Protein AF-B7P7S3-F1 (afdb_monomer)

Structure (mmCIF, N/CA/C/O backbone):
data_AF-B7P7S3-F1
#
_entry.id   AF-B7P7S3-F1
#
loop_
_atom_site.group_PDB
_atom_site.id
_atom_site.type_symbol
_atom_site.label_atom_id
_atom_site.label_alt_id
_atom_site.label_comp_id
_atom_site.label_asym_id
_atom_site.label_entity_id
_atom_site.label_seq_id
_atom_site.pdbx_PDB_ins_code
_atom_site.Cartn_x
_atom_site.Cartn_y
_atom_site.Cartn_z
_atom_site.occupancy
_atom_site.B_iso_or_equiv
_atom_site.auth_seq_id
_atom_site.auth_comp_id
_atom_site.auth_asym_id
_atom_site.auth_atom_id
_atom_site.pdbx_PDB_model_num
ATOM 1 N N . MET A 1 1 ? 22.470 10.467 -30.670 1.00 44.03 1 MET A N 1
ATOM 2 C CA . MET A 1 1 ? 22.446 11.263 -29.411 1.00 44.03 1 MET A CA 1
ATOM 3 C C . MET A 1 1 ? 21.064 11.441 -28.749 1.00 44.03 1 MET A C 1
ATOM 5 O O . MET A 1 1 ? 21.059 11.489 -27.523 1.00 44.03 1 MET A O 1
ATOM 9 N N . PRO A 1 2 ? 19.909 11.536 -29.446 1.00 54.53 2 PRO A N 1
ATOM 10 C CA . PRO A 1 2 ? 18.602 11.638 -28.768 1.00 54.53 2 PRO A CA 1
ATOM 11 C C . PRO A 1 2 ? 18.147 10.325 -28.099 1.00 54.53 2 PRO A C 1
ATOM 13 O O . PRO A 1 2 ? 17.550 10.361 -27.026 1.00 54.53 2 PRO A O 1
ATOM 16 N N . GLU A 1 3 ? 18.505 9.167 -28.657 1.00 53.09 3 GLU A N 1
ATOM 17 C CA . GLU A 1 3 ? 18.077 7.861 -28.128 1.00 53.09 3 GLU A CA 1
ATOM 18 C C . GLU A 1 3 ? 18.689 7.509 -26.760 1.00 53.09 3 GLU A C 1
ATOM 20 O O . GLU A 1 3 ? 17.983 7.056 -25.861 1.00 53.09 3 GLU A O 1
ATOM 25 N N . GLN A 1 4 ? 19.976 7.813 -26.541 1.00 56.44 4 GLN A N 1
ATOM 26 C CA . GLN A 1 4 ? 20.625 7.615 -25.235 1.00 56.44 4 GLN A CA 1
ATOM 27 C C . GLN A 1 4 ? 20.006 8.481 -24.124 1.00 56.44 4 GLN A C 1
ATOM 29 O O . GLN A 1 4 ? 19.935 8.034 -22.977 1.00 56.44 4 GLN A O 1
ATOM 34 N N . LYS A 1 5 ? 19.518 9.692 -24.446 1.00 61.22 5 LYS A N 1
ATOM 35 C CA . LYS A 1 5 ? 18.802 10.545 -23.481 1.00 61.22 5 LYS A CA 1
ATOM 36 C C . LYS A 1 5 ? 17.470 9.917 -23.066 1.00 61.22 5 LYS A C 1
ATOM 38 O O . LYS A 1 5 ? 17.178 9.881 -21.875 1.00 61.22 5 LYS A O 1
ATOM 43 N N . ASN A 1 6 ? 16.712 9.352 -24.008 1.00 67.62 6 ASN A N 1
ATOM 44 C CA . ASN A 1 6 ? 15.420 8.724 -23.714 1.00 67.62 6 ASN A CA 1
ATOM 45 C C . ASN A 1 6 ? 15.557 7.513 -22.777 1.00 67.62 6 ASN A C 1
ATOM 47 O O . ASN A 1 6 ? 14.818 7.409 -21.799 1.00 67.62 6 ASN A O 1
ATOM 51 N N . VAL A 1 7 ? 16.540 6.634 -23.007 1.00 70.69 7 VAL A N 1
ATOM 52 C CA . VAL A 1 7 ? 16.782 5.459 -22.144 1.00 70.69 7 VAL A CA 1
ATOM 53 C C . VAL A 1 7 ? 17.187 5.873 -20.722 1.00 70.69 7 VAL A C 1
ATOM 55 O O . VAL A 1 7 ? 16.725 5.281 -19.742 1.00 70.69 7 VAL A O 1
ATOM 58 N N . GLN A 1 8 ? 18.011 6.920 -20.586 1.00 75.38 8 GLN A N 1
ATOM 59 C CA . GLN A 1 8 ? 18.390 7.469 -19.280 1.00 75.38 8 GLN A CA 1
ATOM 60 C C . GLN A 1 8 ? 17.191 8.062 -18.532 1.00 75.38 8 GLN A C 1
ATOM 62 O O . GLN A 1 8 ? 17.053 7.807 -17.333 1.00 75.38 8 GLN A O 1
ATOM 67 N N . THR A 1 9 ? 16.309 8.792 -19.220 1.00 83.31 9 THR A N 1
ATOM 68 C CA . THR A 1 9 ? 15.088 9.354 -18.628 1.00 83.31 9 THR A CA 1
ATOM 69 C C . THR A 1 9 ? 14.173 8.257 -18.095 1.00 83.31 9 THR A C 1
ATOM 71 O O . THR A 1 9 ? 13.827 8.295 -16.917 1.00 83.31 9 THR A O 1
ATOM 74 N N . TRP A 1 10 ? 13.864 7.229 -18.896 1.00 82.81 10 TRP A N 1
ATOM 75 C CA . TRP A 1 10 ? 13.031 6.102 -18.451 1.00 82.81 10 TRP A CA 1
ATOM 76 C C . TRP A 1 10 ? 13.595 5.418 -17.210 1.00 82.81 10 TRP A C 1
ATOM 78 O O . TRP A 1 10 ? 12.864 5.122 -16.265 1.00 82.81 10 TRP A O 1
ATOM 88 N N . ARG A 1 11 ? 14.911 5.193 -17.181 1.00 82.50 11 ARG A N 1
ATOM 89 C CA . ARG A 1 11 ? 15.586 4.593 -16.029 1.00 82.50 11 ARG A CA 1
ATOM 90 C C . ARG A 1 11 ? 15.440 5.451 -14.773 1.00 82.50 11 ARG A C 1
ATOM 92 O O . ARG A 1 11 ? 15.079 4.916 -13.729 1.00 82.50 11 ARG A O 1
ATOM 99 N N . ILE A 1 12 ? 15.711 6.755 -14.863 1.00 87.25 12 ILE A N 1
ATOM 100 C CA . ILE A 1 12 ? 15.581 7.677 -13.723 1.00 87.25 12 ILE A CA 1
ATOM 101 C C . ILE A 1 12 ? 14.136 7.679 -13.213 1.00 87.25 12 ILE A C 1
ATOM 103 O O . ILE A 1 12 ? 13.917 7.572 -12.009 1.00 87.25 12 ILE A O 1
ATOM 107 N N . THR A 1 13 ? 13.156 7.712 -14.118 1.00 91.00 13 THR A N 1
ATOM 108 C CA . THR A 1 13 ? 11.735 7.635 -13.764 1.00 91.00 13 THR A CA 1
ATOM 109 C C . THR A 1 13 ? 11.407 6.350 -13.002 1.00 91.00 13 THR A C 1
ATOM 111 O O . THR A 1 13 ? 10.818 6.430 -11.926 1.00 91.00 13 THR A O 1
ATOM 114 N N . HIS A 1 14 ? 11.831 5.175 -13.484 1.00 90.44 14 HIS A N 1
ATOM 115 C CA . HIS A 1 14 ? 11.606 3.912 -12.768 1.00 90.44 14 HIS A CA 1
ATOM 116 C C . HIS A 1 14 ? 12.274 3.898 -11.389 1.00 90.44 14 HIS A C 1
ATOM 118 O O . HIS A 1 14 ? 11.638 3.507 -10.414 1.00 90.44 14 HIS A O 1
ATOM 124 N N . VAL A 1 15 ? 13.524 4.362 -11.283 1.00 91.56 15 VAL A N 1
ATOM 125 C CA . VAL A 1 15 ? 14.249 4.431 -10.003 1.00 91.56 15 VAL A CA 1
ATOM 126 C C . VAL A 1 15 ? 13.491 5.287 -8.989 1.00 91.56 15 VAL A C 1
ATOM 128 O O . VAL A 1 15 ? 13.270 4.835 -7.869 1.00 91.56 15 VAL A O 1
ATOM 131 N N . ILE A 1 16 ? 13.036 6.482 -9.381 1.00 94.69 16 ILE A N 1
ATOM 132 C CA . ILE A 1 16 ? 12.263 7.368 -8.498 1.00 94.69 16 ILE A CA 1
ATOM 133 C C . ILE A 1 16 ? 10.971 6.680 -8.046 1.00 94.69 16 ILE A C 1
ATOM 135 O O . ILE A 1 16 ? 10.684 6.645 -6.851 1.00 94.69 16 ILE A O 1
ATOM 139 N N . ILE A 1 17 ? 10.224 6.082 -8.980 1.00 95.19 17 ILE A N 1
ATOM 140 C CA . ILE A 1 17 ? 8.962 5.398 -8.672 1.00 95.19 17 ILE A CA 1
ATOM 141 C C . ILE A 1 17 ? 9.182 4.257 -7.670 1.00 95.19 17 ILE A C 1
ATOM 143 O O . ILE A 1 17 ? 8.451 4.170 -6.685 1.00 95.19 17 ILE A O 1
ATOM 147 N N . TYR A 1 18 ? 10.191 3.404 -7.873 1.00 95.00 18 TYR A N 1
ATOM 148 C CA . TYR A 1 18 ? 10.446 2.283 -6.964 1.00 95.00 18 TYR A CA 1
ATOM 149 C C . TYR A 1 18 ? 11.008 2.727 -5.610 1.00 95.00 18 TYR A C 1
ATOM 151 O O . TYR A 1 18 ? 10.662 2.125 -4.598 1.00 95.00 18 TYR A O 1
ATOM 159 N N . VAL A 1 19 ? 11.794 3.807 -5.541 1.00 96.25 19 VAL A N 1
ATOM 160 C CA . VAL A 1 19 ? 12.204 4.404 -4.255 1.00 96.25 19 VAL A CA 1
ATOM 161 C C . VAL A 1 19 ? 10.986 4.923 -3.483 1.00 96.25 19 VAL A C 1
ATOM 163 O O . VAL A 1 19 ? 10.857 4.654 -2.287 1.00 96.25 19 VAL A O 1
ATOM 166 N N . CYS A 1 20 ? 10.045 5.591 -4.157 1.00 95.94 20 CYS A N 1
ATOM 167 C CA . CYS A 1 20 ? 8.773 5.995 -3.552 1.00 95.94 20 CYS A CA 1
ATOM 168 C C . CYS A 1 20 ? 7.943 4.783 -3.100 1.00 95.94 20 CYS A C 1
ATOM 170 O O . CYS A 1 20 ? 7.399 4.793 -1.994 1.00 95.94 20 CYS A O 1
ATOM 172 N N . ALA A 1 21 ? 7.884 3.718 -3.903 1.00 95.81 21 ALA A N 1
ATOM 173 C CA . ALA A 1 21 ? 7.190 2.482 -3.547 1.00 95.81 21 ALA A CA 1
ATOM 174 C C . ALA A 1 21 ? 7.801 1.820 -2.298 1.00 95.81 21 ALA A C 1
ATOM 176 O O . ALA A 1 21 ? 7.064 1.396 -1.409 1.00 95.81 21 ALA A O 1
ATOM 177 N N . ILE A 1 22 ? 9.134 1.800 -2.167 1.00 97.44 22 ILE A N 1
ATOM 178 C CA . ILE A 1 22 ? 9.834 1.308 -0.968 1.00 97.44 22 ILE A CA 1
ATOM 179 C C . ILE A 1 22 ? 9.441 2.135 0.259 1.00 97.44 22 ILE A C 1
ATOM 181 O O . ILE A 1 22 ? 9.008 1.570 1.265 1.00 97.44 22 ILE A O 1
ATOM 185 N N . GLY A 1 23 ? 9.560 3.465 0.176 1.00 96.56 23 GLY A N 1
ATOM 186 C CA . GLY A 1 23 ? 9.270 4.362 1.297 1.00 96.56 23 GLY A CA 1
ATOM 187 C C . GLY A 1 23 ? 7.815 4.279 1.760 1.00 96.56 23 GLY A C 1
ATOM 188 O O . GLY A 1 23 ? 7.545 4.165 2.955 1.00 96.56 23 GLY A O 1
ATOM 189 N N . THR A 1 24 ? 6.874 4.262 0.816 1.00 96.44 24 THR A N 1
ATOM 190 C CA . THR A 1 24 ? 5.438 4.157 1.113 1.00 96.44 24 THR A CA 1
ATOM 191 C C . THR A 1 24 ? 5.057 2.781 1.654 1.00 96.44 24 THR A C 1
ATOM 193 O O . THR A 1 24 ? 4.288 2.710 2.609 1.00 96.44 24 THR A O 1
ATOM 196 N N . SER A 1 25 ? 5.644 1.694 1.138 1.00 96.38 25 SER A N 1
ATOM 197 C CA . SER A 1 25 ? 5.408 0.334 1.652 1.00 96.38 25 SER A CA 1
ATOM 198 C C . SER A 1 25 ? 5.933 0.161 3.074 1.00 96.38 25 SER A C 1
ATOM 200 O O . SER A 1 25 ? 5.229 -0.364 3.937 1.00 96.38 25 SER A O 1
ATOM 202 N N . LEU A 1 26 ? 7.155 0.634 3.341 1.00 96.38 26 LEU A N 1
ATOM 203 C CA . LEU A 1 26 ? 7.742 0.593 4.677 1.00 96.38 26 LEU A CA 1
ATOM 204 C C . LEU A 1 26 ? 6.938 1.458 5.654 1.00 96.38 26 LEU A C 1
ATOM 206 O O . LEU A 1 26 ? 6.613 1.006 6.749 1.00 96.38 26 LEU A O 1
ATOM 210 N N . GLY A 1 27 ? 6.556 2.667 5.239 1.00 94.88 27 GLY A N 1
ATOM 211 C CA . GLY A 1 27 ? 5.708 3.550 6.033 1.00 94.88 27 GLY A CA 1
ATOM 212 C C . GLY A 1 27 ? 4.347 2.925 6.351 1.00 94.88 27 GLY A C 1
ATOM 213 O O . GLY A 1 27 ? 3.909 2.969 7.501 1.00 94.88 27 GLY A O 1
ATOM 214 N N . ALA A 1 28 ? 3.685 2.307 5.370 1.00 94.19 28 ALA A N 1
ATOM 215 C CA . ALA A 1 28 ? 2.406 1.626 5.572 1.00 94.19 28 ALA A CA 1
ATOM 216 C C . ALA A 1 28 ? 2.538 0.453 6.559 1.00 94.19 28 ALA A C 1
ATOM 218 O O . ALA A 1 28 ? 1.705 0.297 7.449 1.00 94.19 28 ALA A O 1
ATOM 219 N N . LEU A 1 29 ? 3.619 -0.328 6.459 1.00 93.56 29 LEU A N 1
ATOM 220 C CA . LEU A 1 29 ? 3.888 -1.442 7.369 1.00 93.56 29 LEU A CA 1
ATOM 221 C C . LEU A 1 29 ? 4.138 -0.964 8.807 1.00 93.56 29 LEU A C 1
ATOM 223 O O . LEU A 1 29 ? 3.599 -1.539 9.754 1.00 93.56 29 LEU A O 1
ATOM 227 N N . LEU A 1 30 ? 4.955 0.081 8.973 1.00 92.62 30 LEU A N 1
ATOM 228 C CA . LEU A 1 30 ? 5.285 0.646 10.281 1.00 92.62 30 LEU A CA 1
ATOM 229 C C . LEU A 1 30 ? 4.077 1.314 10.936 1.00 92.62 30 LEU A C 1
ATOM 231 O O . LEU A 1 30 ? 3.844 1.085 12.117 1.00 92.62 30 LEU A O 1
ATOM 235 N N . SER A 1 31 ? 3.288 2.080 10.182 1.00 91.56 31 SER A N 1
ATOM 236 C CA . SER A 1 31 ? 2.078 2.735 10.700 1.00 91.56 31 SER A CA 1
ATOM 237 C C . SER A 1 31 ? 0.998 1.722 11.090 1.00 91.56 31 SER A C 1
ATOM 239 O O . SER A 1 31 ? 0.464 1.798 12.196 1.00 91.56 31 SER A O 1
ATOM 241 N N . TYR A 1 32 ? 0.764 0.695 10.266 1.00 89.31 32 TYR A N 1
ATOM 242 C CA . TYR A 1 32 ? -0.165 -0.386 10.602 1.00 89.31 32 TYR A CA 1
ATOM 243 C C . TYR A 1 32 ? 0.272 -1.169 11.851 1.00 89.31 32 TYR A C 1
ATOM 245 O O . TYR A 1 32 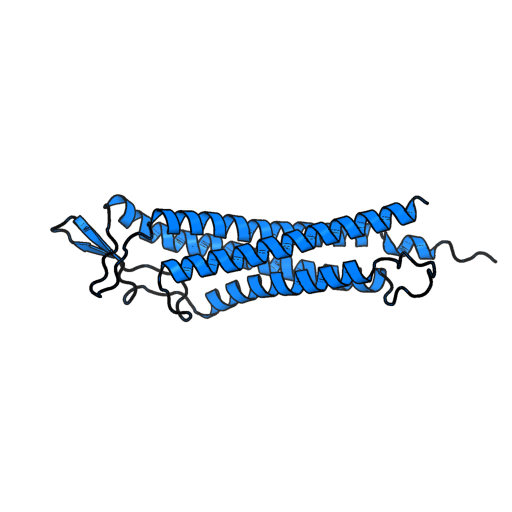? -0.547 -1.467 12.722 1.00 89.31 32 TYR A O 1
ATOM 253 N N . ARG A 1 33 ? 1.571 -1.477 11.987 1.00 87.12 33 ARG A N 1
ATOM 254 C CA . ARG A 1 33 ? 2.105 -2.112 13.205 1.00 87.12 33 ARG A CA 1
ATOM 255 C C . ARG A 1 33 ? 2.082 -1.194 14.424 1.00 87.12 33 ARG A C 1
ATOM 257 O O . ARG A 1 33 ? 1.840 -1.695 15.518 1.00 87.12 33 ARG A O 1
ATOM 264 N N . GLY A 1 34 ? 2.327 0.103 14.246 1.00 84.50 34 GLY A N 1
ATOM 265 C CA . GLY A 1 34 ? 2.222 1.112 15.302 1.00 84.50 34 GLY A CA 1
ATOM 266 C C . GLY A 1 34 ? 0.832 1.095 15.924 1.00 84.50 34 GLY A C 1
ATOM 267 O O . GLY A 1 34 ? 0.704 0.867 17.120 1.00 84.50 34 GLY A O 1
ATOM 268 N N . MET A 1 35 ? -0.198 1.118 15.080 1.00 82.44 35 MET A N 1
ATOM 269 C CA . MET A 1 35 ? -1.596 1.064 15.507 1.00 82.44 35 MET A CA 1
ATOM 270 C C . MET A 1 35 ? -1.942 -0.215 16.292 1.00 82.44 35 MET A C 1
ATOM 272 O O . MET A 1 35 ? -2.593 -0.151 17.335 1.00 82.44 35 MET A O 1
ATOM 276 N N . ASN A 1 36 ? -1.452 -1.382 15.855 1.00 80.56 36 ASN A N 1
ATOM 277 C CA . ASN A 1 36 ? -1.631 -2.633 16.607 1.00 80.56 36 ASN A CA 1
ATOM 278 C C . ASN A 1 36 ? -0.901 -2.606 17.960 1.00 80.56 36 ASN A C 1
ATOM 280 O O . ASN A 1 36 ? -1.421 -3.119 18.952 1.00 80.56 36 ASN A O 1
ATOM 284 N N . ARG A 1 37 ? 0.292 -1.996 18.015 1.00 79.06 37 ARG A N 1
ATOM 285 C CA . ARG A 1 37 ? 1.072 -1.840 19.249 1.00 79.06 37 ARG A CA 1
ATOM 286 C C . ARG A 1 37 ? 0.381 -0.904 20.235 1.00 79.06 37 ARG A C 1
ATOM 288 O O . ARG A 1 37 ? 0.320 -1.240 21.415 1.00 79.06 37 ARG A O 1
ATOM 295 N N . THR A 1 38 ? -0.150 0.223 19.764 1.00 74.88 38 THR A N 1
ATOM 296 C CA . THR A 1 38 ? -0.921 1.177 20.575 1.00 74.88 38 THR A CA 1
ATOM 297 C C . THR A 1 38 ? -2.096 0.479 21.251 1.00 74.88 38 THR A C 1
ATOM 299 O O . THR A 1 38 ? -2.364 0.704 22.423 1.00 74.88 38 THR A O 1
ATOM 302 N N . LEU A 1 39 ? -2.750 -0.450 20.554 1.00 69.56 39 LEU A N 1
ATOM 303 C CA . LEU A 1 39 ? -3.870 -1.220 21.094 1.00 69.56 39 LEU A CA 1
ATOM 304 C C . LEU A 1 39 ? -3.459 -2.466 21.903 1.00 69.56 39 LEU A C 1
ATOM 306 O O . LEU A 1 39 ? -4.341 -3.213 22.323 1.00 69.56 39 LEU A O 1
ATOM 310 N N . GLN A 1 40 ? -2.155 -2.706 22.115 1.00 68.50 40 GLN A N 1
ATOM 311 C CA . GLN A 1 40 ? -1.607 -3.924 22.741 1.00 68.50 40 GLN A CA 1
ATOM 312 C C . GLN A 1 40 ? -2.234 -5.212 22.180 1.00 68.50 40 GLN A C 1
ATOM 314 O O . GLN A 1 40 ? -2.499 -6.178 22.894 1.00 68.50 40 GLN A O 1
ATOM 319 N N . ILE A 1 41 ? -2.522 -5.201 20.881 1.00 66.50 41 ILE A N 1
ATOM 320 C CA . ILE A 1 41 ? -3.138 -6.323 20.190 1.00 66.50 41 ILE A CA 1
ATOM 321 C C . ILE A 1 41 ? -2.047 -7.371 19.997 1.00 66.50 41 ILE A C 1
ATOM 323 O O . ILE A 1 41 ? -1.062 -7.115 19.302 1.00 66.50 41 ILE A O 1
ATOM 327 N N . ASP A 1 42 ? -2.220 -8.541 20.619 1.00 62.97 42 ASP A N 1
ATOM 328 C CA . ASP A 1 42 ? -1.373 -9.705 20.349 1.00 62.97 42 ASP A CA 1
ATOM 329 C C . ASP A 1 42 ? -1.318 -9.965 18.839 1.00 62.97 42 ASP A C 1
ATOM 331 O O . ASP A 1 42 ? -2.305 -9.756 18.133 1.00 62.97 42 ASP A O 1
ATOM 335 N N . MET A 1 43 ? -0.186 -10.463 18.339 1.00 58.22 43 MET A N 1
ATOM 336 C CA . MET A 1 43 ? 0.052 -10.691 16.901 1.00 58.22 43 MET A CA 1
ATOM 337 C C . MET A 1 43 ? -1.027 -11.556 16.219 1.00 58.22 43 MET A C 1
ATOM 339 O O . MET A 1 43 ? -1.173 -11.513 14.998 1.00 58.22 43 MET A O 1
ATOM 343 N N . ASP A 1 44 ? -1.796 -12.299 17.012 1.00 62.41 44 ASP A N 1
ATOM 344 C CA . ASP A 1 44 ? -2.858 -13.199 16.581 1.00 62.41 44 ASP A CA 1
ATOM 345 C C . ASP A 1 44 ? -4.199 -12.487 16.320 1.00 62.41 44 ASP A C 1
ATOM 347 O O . ASP A 1 44 ? -5.085 -13.043 15.681 1.00 62.41 44 ASP A O 1
ATOM 351 N N . LYS A 1 45 ? -4.383 -11.250 16.785 1.00 76.38 45 LYS A N 1
ATOM 352 C CA . LYS A 1 45 ? -5.667 -10.538 16.729 1.00 76.38 45 LYS A CA 1
ATOM 353 C C . LYS A 1 45 ? -5.684 -9.522 15.580 1.00 76.38 45 LYS A C 1
ATOM 355 O O . LYS A 1 45 ? -4.747 -8.755 15.376 1.00 76.38 45 LYS A O 1
ATOM 360 N N . CYS A 1 46 ? -6.774 -9.494 14.807 1.00 83.38 46 CYS A N 1
ATOM 361 C CA . CYS A 1 46 ? -6.926 -8.577 13.672 1.00 83.38 46 CYS A CA 1
ATOM 362 C C . CYS A 1 46 ? -7.862 -7.409 14.005 1.00 83.38 46 CYS A C 1
ATOM 364 O O . CYS A 1 46 ? -9.068 -7.605 14.157 1.00 83.38 46 CYS A O 1
ATOM 366 N N . MET A 1 47 ? -7.313 -6.190 14.053 1.00 83.38 47 MET A N 1
ATOM 367 C CA . MET A 1 47 ? -8.074 -4.955 14.295 1.00 83.38 47 MET A CA 1
ATOM 368 C C . MET A 1 47 ? -9.054 -4.608 13.160 1.00 83.38 47 MET A C 1
ATOM 370 O O . MET A 1 47 ? -10.081 -3.971 13.373 1.00 83.38 47 MET A O 1
ATOM 374 N N . LEU A 1 48 ? -8.748 -4.994 11.921 1.00 85.94 48 LEU A N 1
ATOM 375 C CA . LEU A 1 48 ? -9.581 -4.643 10.771 1.00 85.94 48 LEU A CA 1
ATOM 376 C C . LEU A 1 48 ? -10.941 -5.334 10.865 1.00 85.94 48 LEU A C 1
ATOM 378 O O . LEU A 1 48 ? -10.987 -6.558 10.894 1.00 85.94 48 LEU A O 1
ATOM 382 N N . TYR A 1 49 ? -12.036 -4.570 10.810 1.00 85.81 49 TYR A N 1
ATOM 383 C CA . TYR A 1 49 ? -13.408 -5.075 10.986 1.00 85.81 49 TYR A CA 1
ATOM 384 C C . TYR A 1 49 ? -13.696 -5.680 12.370 1.00 85.81 49 TYR A C 1
ATOM 386 O O . TYR A 1 49 ? -14.716 -6.352 12.522 1.00 85.81 49 TYR A O 1
ATOM 394 N N . SER A 1 50 ? -12.839 -5.467 13.375 1.00 84.50 50 SER A N 1
ATOM 395 C CA . SER A 1 50 ? -13.172 -5.892 14.734 1.00 84.50 50 SER A CA 1
ATOM 396 C C . SER A 1 50 ? -14.262 -5.001 15.328 1.00 84.50 50 SER A C 1
ATOM 398 O O . SER A 1 50 ? -14.402 -3.826 14.971 1.00 84.50 50 SER A O 1
ATOM 400 N N . LYS A 1 51 ? -15.050 -5.576 16.237 1.00 82.50 51 LYS A N 1
ATOM 401 C CA . LYS A 1 51 ? -16.081 -4.858 16.991 1.00 82.50 51 LYS A CA 1
ATOM 402 C C . LYS A 1 51 ? -15.623 -4.738 18.444 1.00 82.50 51 LYS A C 1
ATOM 404 O O . LYS A 1 51 ? -15.717 -5.723 19.181 1.00 82.50 51 LYS A O 1
ATOM 409 N N . PRO A 1 52 ? -15.075 -3.580 18.857 1.00 75.69 52 PRO A N 1
ATOM 410 C CA . PRO A 1 52 ? -14.596 -3.400 20.220 1.00 75.69 52 PRO A CA 1
ATOM 411 C C . PRO A 1 52 ? -15.758 -3.473 21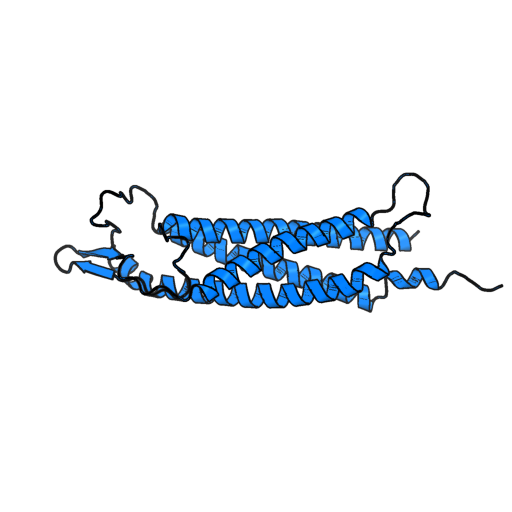.210 1.00 75.69 52 PRO A C 1
ATOM 413 O O . PRO A 1 52 ? -16.806 -2.865 20.989 1.00 75.69 52 PRO A O 1
ATOM 416 N N . TRP A 1 53 ? -15.571 -4.203 22.311 1.00 72.81 53 TRP A N 1
ATOM 417 C CA . TRP A 1 53 ? -16.565 -4.244 23.380 1.00 72.81 53 TRP A CA 1
ATOM 418 C C . TRP A 1 53 ? -16.415 -3.021 24.289 1.00 72.81 53 TRP A C 1
ATOM 420 O O . TRP A 1 53 ? -15.327 -2.756 24.805 1.00 72.81 53 TRP A O 1
ATOM 430 N N . LEU A 1 54 ? -17.505 -2.279 24.489 1.00 72.38 54 LEU A N 1
ATOM 431 C CA . LEU A 1 54 ? -17.544 -1.064 25.302 1.00 72.38 54 LEU A CA 1
ATOM 432 C C . LEU A 1 54 ? -18.362 -1.311 26.570 1.00 72.38 54 LEU A C 1
ATOM 434 O O . LEU A 1 54 ? -19.550 -1.618 26.510 1.00 72.38 54 LEU A O 1
ATOM 438 N N . GLU A 1 55 ? -17.743 -1.131 27.730 1.00 68.50 55 GLU A N 1
ATOM 439 C CA . GLU A 1 55 ? -18.436 -1.094 29.014 1.00 68.50 55 GLU A CA 1
ATOM 440 C C . GLU A 1 55 ? -18.670 0.356 29.421 1.00 68.50 55 GLU A C 1
ATOM 442 O O . GLU A 1 55 ? -17.725 1.068 29.754 1.00 68.50 55 GLU A O 1
ATOM 447 N N . ILE A 1 56 ? -19.928 0.795 29.409 1.00 67.19 56 ILE A N 1
ATOM 448 C CA . ILE A 1 56 ? -20.321 2.144 29.825 1.00 67.19 56 ILE A CA 1
ATOM 449 C C . ILE A 1 56 ? -20.887 2.073 31.244 1.00 67.19 56 ILE A C 1
ATOM 451 O O . ILE A 1 56 ? -21.954 1.505 31.478 1.00 67.19 56 ILE A O 1
ATOM 455 N N . SER A 1 57 ? -20.185 2.667 32.208 1.00 62.19 57 SER A N 1
ATOM 456 C CA . SER A 1 57 ? -20.689 2.825 33.570 1.00 62.19 57 SER A CA 1
ATOM 457 C C . SER A 1 57 ? -21.707 3.963 33.611 1.00 62.19 57 SER A C 1
ATOM 459 O O . SER A 1 57 ? -21.347 5.139 33.670 1.00 62.19 57 SER A O 1
ATOM 461 N N . GLN A 1 58 ? -22.995 3.613 33.653 1.00 61.59 58 GLN A N 1
ATOM 462 C CA . GLN A 1 58 ? -24.096 4.581 33.777 1.00 61.59 58 GLN A CA 1
ATOM 463 C C . GLN A 1 58 ? -24.011 5.455 35.041 1.00 61.59 58 GLN A C 1
ATOM 465 O O . GLN A 1 58 ? -24.600 6.529 35.082 1.00 61.59 58 GLN A O 1
ATOM 470 N N . LYS A 1 59 ? -23.280 5.016 36.076 1.00 54.41 59 LYS A N 1
ATOM 471 C CA . LYS A 1 59 ? -23.182 5.724 37.364 1.00 54.41 59 LYS A CA 1
ATOM 472 C C . LYS A 1 59 ? -22.106 6.806 37.403 1.00 54.41 59 LYS A C 1
ATOM 474 O O . LYS A 1 59 ? -22.218 7.733 38.194 1.00 54.41 59 LYS A O 1
ATOM 479 N N . THR A 1 60 ? -21.053 6.671 36.603 1.00 57.53 60 THR A N 1
ATOM 480 C CA . THR A 1 60 ? -19.890 7.575 36.631 1.00 57.53 60 THR A CA 1
ATOM 481 C C . THR A 1 60 ? -19.640 8.269 35.299 1.00 57.53 60 THR A C 1
ATOM 483 O O . THR A 1 60 ? -18.773 9.131 35.234 1.00 57.53 60 THR A O 1
ATOM 486 N N . GLY A 1 61 ? -20.346 7.881 34.230 1.00 56.62 61 GLY A N 1
ATOM 487 C CA . GLY A 1 61 ? -20.050 8.328 32.865 1.00 56.62 61 GLY A CA 1
ATOM 488 C C . GLY A 1 61 ? -18.743 7.754 32.303 1.00 56.62 61 GLY A C 1
ATOM 489 O O . GLY A 1 61 ? -18.436 7.961 31.136 1.00 56.62 61 GLY A O 1
ATOM 490 N N . ASN A 1 62 ? -17.983 6.994 33.101 1.00 57.00 62 ASN A N 1
ATOM 491 C CA . ASN A 1 62 ? -16.752 6.356 32.653 1.00 57.00 62 ASN A CA 1
ATOM 492 C C . ASN A 1 62 ? -17.075 5.197 31.719 1.00 57.00 62 ASN A C 1
ATOM 494 O O . ASN A 1 62 ? -17.943 4.374 32.011 1.00 57.00 62 ASN A O 1
ATOM 498 N N . CYS A 1 63 ? -16.330 5.090 30.629 1.00 58.94 63 CYS A N 1
ATOM 499 C CA . CYS A 1 63 ? -16.519 4.022 29.667 1.00 58.94 63 CYS A CA 1
ATOM 500 C C . CYS A 1 63 ? -15.184 3.421 29.238 1.00 58.94 63 CYS A C 1
ATOM 502 O O . CYS A 1 63 ? -14.213 4.142 29.025 1.00 58.94 63 CYS A O 1
ATOM 504 N N . ARG A 1 64 ? -15.144 2.089 29.185 1.00 65.19 64 ARG A N 1
ATOM 505 C CA . ARG A 1 64 ? -13.945 1.253 29.090 1.00 65.19 64 ARG A CA 1
ATOM 506 C C . ARG A 1 64 ? -14.038 0.355 27.861 1.00 65.19 64 ARG A C 1
ATOM 508 O O . ARG A 1 64 ? -15.076 -0.254 27.627 1.00 65.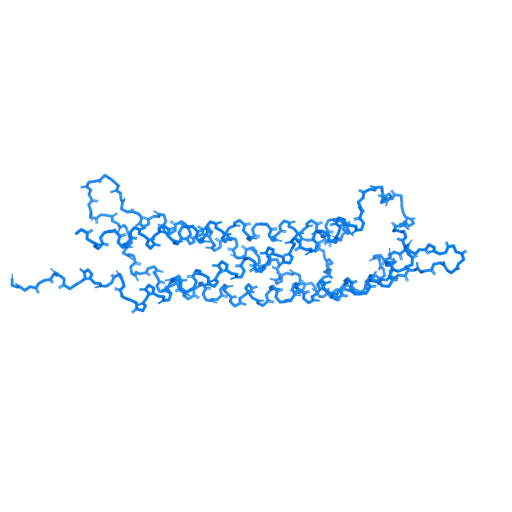19 64 ARG A O 1
ATOM 515 N N . ILE A 1 65 ? -12.943 0.224 27.117 1.00 67.50 65 ILE A N 1
ATOM 516 C CA . ILE A 1 65 ? -12.831 -0.779 26.050 1.00 67.50 65 ILE A CA 1
ATOM 517 C C . ILE A 1 65 ? -12.320 -2.081 26.675 1.00 67.50 65 ILE A C 1
ATOM 519 O O . ILE A 1 65 ? -11.258 -2.092 27.302 1.00 67.50 65 ILE A O 1
ATOM 523 N N . ASP A 1 66 ? -13.063 -3.173 26.516 1.00 68.62 66 ASP A N 1
ATOM 524 C CA . ASP A 1 66 ? -12.638 -4.509 26.932 1.00 68.62 66 ASP A CA 1
ATOM 525 C C . ASP A 1 66 ? -12.110 -5.307 25.731 1.00 68.62 66 ASP A C 1
ATOM 527 O O . ASP A 1 66 ? -12.863 -5.917 24.974 1.00 68.62 66 ASP A O 1
ATOM 531 N N . LEU A 1 67 ? -10.784 -5.314 25.573 1.00 69.19 67 LEU A N 1
ATOM 532 C CA . LEU A 1 67 ? -10.086 -6.017 24.492 1.00 69.19 67 LEU A CA 1
ATOM 533 C C . LEU A 1 67 ? -10.181 -7.549 24.590 1.00 69.19 67 LEU A C 1
ATOM 535 O O . LEU A 1 67 ? -9.987 -8.229 23.579 1.00 69.19 67 LEU A O 1
ATOM 539 N N . ALA A 1 68 ? -10.474 -8.101 25.774 1.00 70.31 68 ALA A N 1
ATOM 540 C CA . ALA A 1 68 ? -10.644 -9.541 25.957 1.00 70.31 68 ALA A CA 1
ATOM 541 C C . ALA A 1 68 ? -12.011 -10.019 25.447 1.00 70.31 68 ALA A C 1
ATOM 543 O O . ALA A 1 68 ? -12.140 -11.167 25.030 1.00 70.31 68 ALA A O 1
ATOM 544 N N . ARG A 1 69 ? -13.014 -9.132 25.452 1.00 71.50 69 ARG A N 1
ATOM 545 C CA . ARG A 1 69 ? -14.367 -9.399 24.938 1.00 71.50 69 ARG A CA 1
ATOM 546 C C . ARG A 1 69 ? -14.602 -8.906 23.511 1.00 71.50 69 ARG A C 1
ATOM 548 O O . ARG A 1 69 ? -15.651 -9.193 22.945 1.00 71.50 69 ARG A O 1
ATOM 555 N N . THR A 1 70 ? -13.652 -8.174 22.935 1.00 77.00 70 THR A N 1
ATOM 556 C CA . THR A 1 70 ? -13.709 -7.716 21.542 1.00 77.00 70 THR A CA 1
ATOM 557 C C . THR A 1 70 ? -13.834 -8.892 20.575 1.00 77.00 70 THR A C 1
ATOM 559 O O . THR A 1 70 ? -13.042 -9.834 20.614 1.00 77.00 70 THR A O 1
ATOM 562 N N . GLU A 1 71 ? -14.790 -8.795 19.652 1.00 82.25 71 GLU A N 1
ATOM 563 C CA . GLU A 1 71 ? -14.891 -9.717 18.523 1.00 82.25 71 GLU A CA 1
ATOM 564 C C . GLU A 1 71 ? -13.815 -9.355 17.495 1.00 82.25 71 GLU A C 1
ATOM 566 O O . GLU A 1 71 ? -13.919 -8.356 16.772 1.00 82.25 71 GLU A O 1
ATOM 571 N N . TRP A 1 72 ? -12.748 -10.152 17.463 1.00 83.75 72 TRP A N 1
ATOM 572 C CA . TRP A 1 72 ? -11.645 -9.988 16.521 1.00 83.75 72 TRP A CA 1
ATOM 573 C C . TRP A 1 72 ? -11.992 -10.561 15.149 1.00 83.75 72 TRP A C 1
ATOM 575 O O . TRP A 1 72 ? -12.710 -11.551 15.020 1.00 83.75 72 TRP A O 1
ATOM 585 N N . SER A 1 73 ? -11.458 -9.930 14.107 1.00 85.25 73 SER A N 1
ATOM 586 C CA . SER A 1 73 ? -11.643 -10.391 12.732 1.00 85.25 73 SER A CA 1
ATOM 587 C C . SER A 1 73 ? -10.726 -11.571 12.393 1.00 85.25 73 SER A C 1
ATOM 589 O O . SER A 1 73 ? -9.848 -11.955 13.165 1.00 85.25 73 SER A O 1
ATOM 591 N N . SER A 1 74 ? -10.913 -12.143 11.204 1.00 86.19 74 SER A N 1
ATOM 592 C CA . SER A 1 74 ? -10.158 -13.306 10.730 1.00 86.19 74 SER A CA 1
ATOM 593 C C . SER A 1 74 ? -8.650 -13.039 10.639 1.00 86.19 74 SER A C 1
ATOM 595 O O . SER A 1 74 ? -8.205 -12.060 10.035 1.00 86.19 74 SER A O 1
ATOM 597 N N . HIS A 1 75 ? -7.853 -13.989 11.133 1.00 85.62 75 HIS A N 1
ATOM 598 C CA . HIS A 1 75 ? -6.390 -13.984 11.027 1.00 85.62 75 HIS A CA 1
ATOM 599 C C . HIS A 1 75 ? -5.931 -13.927 9.561 1.00 85.62 75 HIS A C 1
ATOM 601 O O . HIS A 1 75 ? -4.966 -13.240 9.227 1.00 85.62 75 HIS A O 1
ATOM 607 N N . GLY A 1 76 ? -6.663 -14.596 8.659 1.00 86.62 76 GLY A N 1
ATOM 608 C CA . GLY A 1 76 ? -6.361 -14.608 7.227 1.00 86.62 76 GLY A CA 1
ATOM 609 C C . GLY A 1 76 ? -6.413 -13.215 6.597 1.00 86.62 76 GLY A C 1
ATOM 610 O O . GLY A 1 76 ? -5.623 -12.915 5.705 1.00 86.62 76 GLY A O 1
ATOM 611 N N . LEU A 1 77 ? -7.282 -12.332 7.100 1.00 89.38 77 LEU A N 1
ATOM 612 C CA . LEU A 1 77 ? -7.366 -10.949 6.636 1.00 89.38 77 LEU A CA 1
ATOM 613 C C . LEU A 1 77 ? -6.111 -10.154 7.019 1.00 89.38 77 LEU A C 1
ATOM 615 O O . LEU A 1 77 ? -5.542 -9.471 6.169 1.00 89.38 77 LEU A O 1
ATOM 619 N N . CYS A 1 78 ? -5.671 -10.257 8.277 1.00 87.88 78 CYS A N 1
ATOM 620 C CA . CYS A 1 78 ? -4.464 -9.573 8.749 1.00 87.88 78 CYS A CA 1
ATOM 621 C C . CYS A 1 78 ? -3.225 -10.074 8.005 1.00 87.88 78 CYS A C 1
ATOM 623 O O . CYS A 1 78 ? -2.425 -9.276 7.516 1.00 87.88 78 CYS A O 1
ATOM 625 N N . ASN A 1 79 ? -3.119 -11.396 7.852 1.00 90.62 79 ASN A N 1
ATOM 626 C CA . ASN A 1 79 ? -2.026 -12.036 7.131 1.00 90.62 79 ASN A CA 1
ATOM 627 C C . ASN A 1 79 ? -1.989 -11.594 5.670 1.00 90.62 79 ASN A C 1
ATOM 629 O O . ASN A 1 79 ? -0.916 -11.277 5.171 1.00 90.62 79 ASN A O 1
ATOM 633 N N . PHE A 1 80 ? -3.143 -11.494 5.002 1.00 92.88 80 PHE A N 1
ATOM 634 C CA . PHE A 1 80 ? -3.224 -10.963 3.642 1.00 92.88 80 PHE A CA 1
ATOM 635 C C . PHE A 1 80 ? -2.730 -9.512 3.555 1.00 92.88 80 PHE A C 1
ATOM 637 O O . PHE A 1 80 ? -1.939 -9.185 2.672 1.00 92.88 80 PHE A O 1
ATOM 644 N N . VAL A 1 81 ? -3.168 -8.643 4.4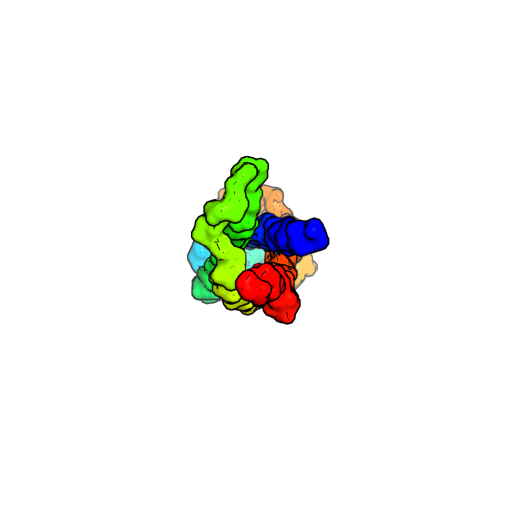70 1.00 92.81 81 VAL A N 1
ATOM 645 C CA . VAL A 1 81 ? -2.780 -7.223 4.484 1.00 92.81 81 VAL A CA 1
ATOM 646 C C . VAL A 1 81 ? -1.277 -7.064 4.716 1.00 92.81 81 VAL A C 1
ATOM 648 O O . VAL A 1 81 ? -0.606 -6.370 3.950 1.00 92.81 81 VAL A O 1
ATOM 651 N N . LEU A 1 82 ? -0.737 -7.752 5.725 1.00 91.62 82 LEU A N 1
ATOM 652 C CA . LEU A 1 82 ? 0.693 -7.748 6.035 1.00 91.62 82 LEU A CA 1
ATOM 653 C C . LEU A 1 82 ? 1.519 -8.341 4.893 1.00 91.62 82 LEU A C 1
ATOM 655 O O . LEU A 1 82 ? 2.546 -7.774 4.526 1.00 91.62 82 LEU A O 1
ATOM 659 N N . PHE A 1 83 ? 1.055 -9.444 4.304 1.00 94.00 83 PHE A N 1
ATOM 660 C CA . PHE A 1 83 ? 1.689 -10.055 3.143 1.00 94.00 83 PHE A CA 1
ATOM 661 C C . PHE A 1 83 ? 1.743 -9.083 1.968 1.00 94.00 83 PHE A C 1
ATOM 663 O O . PHE A 1 83 ? 2.805 -8.912 1.387 1.00 94.00 83 PHE A O 1
ATOM 670 N N . ALA A 1 84 ? 0.642 -8.408 1.632 1.00 95.50 84 ALA A N 1
ATOM 671 C CA . ALA A 1 84 ? 0.609 -7.473 0.512 1.00 95.50 84 ALA A CA 1
ATOM 672 C C . ALA A 1 84 ? 1.541 -6.265 0.730 1.00 95.50 84 ALA A C 1
ATOM 674 O O . ALA A 1 84 ? 2.247 -5.870 -0.199 1.00 95.50 84 ALA A O 1
ATOM 675 N N . MET A 1 85 ? 1.604 -5.712 1.949 1.00 95.12 85 MET A N 1
ATOM 676 C CA . MET A 1 85 ? 2.559 -4.646 2.296 1.00 95.12 85 MET A CA 1
ATOM 677 C C . MET A 1 85 ? 4.014 -5.126 2.191 1.00 95.12 85 MET A C 1
ATOM 679 O O . MET A 1 85 ? 4.856 -4.444 1.605 1.00 95.12 85 MET A O 1
ATOM 683 N N . LEU A 1 86 ? 4.315 -6.315 2.723 1.00 95.56 86 LEU A N 1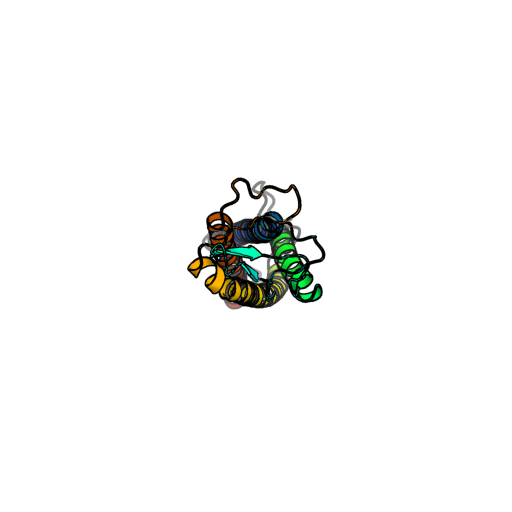
ATOM 684 C CA . LEU A 1 86 ? 5.658 -6.892 2.689 1.00 95.56 86 LEU A CA 1
ATOM 685 C C . LEU A 1 86 ? 6.084 -7.260 1.265 1.00 95.56 86 LEU A C 1
ATOM 687 O O . LEU A 1 86 ? 7.203 -6.956 0.860 1.00 95.56 86 LEU A O 1
ATOM 691 N N . ALA A 1 87 ? 5.190 -7.877 0.495 1.00 96.06 87 ALA A N 1
ATOM 692 C CA . ALA A 1 87 ? 5.411 -8.197 -0.906 1.00 96.06 87 ALA A CA 1
ATOM 693 C C . ALA A 1 87 ? 5.711 -6.916 -1.689 1.00 96.06 87 ALA A C 1
ATOM 695 O O . ALA A 1 87 ? 6.727 -6.854 -2.372 1.00 96.06 87 ALA A O 1
ATOM 696 N N . SER A 1 88 ? 4.901 -5.867 -1.522 1.00 96.31 88 SER A N 1
ATOM 697 C CA . SER A 1 88 ? 5.150 -4.558 -2.133 1.00 96.31 88 SER A CA 1
ATOM 698 C C . SER A 1 88 ? 6.552 -4.024 -1.829 1.00 96.31 88 SER A C 1
ATOM 700 O O . SER A 1 88 ? 7.282 -3.635 -2.744 1.00 96.31 88 SER A O 1
ATOM 702 N N . PHE A 1 89 ? 6.973 -4.071 -0.565 1.00 97.25 89 PHE A N 1
ATOM 703 C CA . PHE A 1 89 ? 8.311 -3.648 -0.155 1.00 97.25 89 PHE A CA 1
ATOM 704 C C . PHE A 1 89 ? 9.420 -4.473 -0.832 1.00 97.25 89 PHE A C 1
ATOM 706 O O . PHE A 1 89 ? 10.306 -3.907 -1.473 1.00 97.25 89 PHE A O 1
ATOM 713 N N . VAL A 1 90 ? 9.347 -5.805 -0.748 1.00 96.62 90 VAL A N 1
ATOM 714 C CA . VAL A 1 90 ? 10.361 -6.717 -1.303 1.00 96.62 90 VAL A CA 1
ATOM 715 C C . VAL A 1 90 ? 10.444 -6.595 -2.826 1.00 96.62 90 VAL A C 1
ATOM 717 O O . VAL A 1 90 ? 11.535 -6.426 -3.370 1.00 96.62 90 VAL A O 1
ATOM 720 N N . TYR A 1 91 ? 9.309 -6.613 -3.526 1.00 94.75 91 TYR A N 1
ATOM 721 C CA . TYR A 1 91 ? 9.285 -6.502 -4.986 1.00 94.75 91 TYR A CA 1
ATOM 722 C C . TYR A 1 91 ? 9.782 -5.142 -5.476 1.00 94.75 91 TYR A C 1
ATOM 724 O O . TYR A 1 91 ? 10.442 -5.088 -6.511 1.00 94.75 91 TYR A O 1
ATOM 732 N N . SER A 1 92 ? 9.541 -4.058 -4.733 1.00 94.94 92 SER A N 1
ATOM 733 C CA . SER A 1 92 ? 10.084 -2.741 -5.088 1.00 94.94 92 SER A CA 1
ATOM 734 C C . SER A 1 92 ? 11.613 -2.703 -4.995 1.00 94.94 92 SER A C 1
ATOM 736 O O . SER A 1 92 ? 12.254 -2.100 -5.852 1.00 94.94 92 SER A O 1
ATOM 738 N N . ILE A 1 93 ? 12.214 -3.390 -4.013 1.00 95.12 93 ILE A N 1
ATOM 739 C CA . ILE A 1 93 ? 13.679 -3.522 -3.893 1.00 95.12 93 ILE A CA 1
ATOM 740 C C . ILE A 1 93 ? 14.249 -4.332 -5.059 1.00 95.12 93 ILE A C 1
ATOM 742 O O . ILE A 1 93 ? 15.224 -3.911 -5.679 1.00 95.12 93 ILE A O 1
ATOM 746 N N . ILE A 1 94 ? 13.633 -5.473 -5.379 1.00 93.00 94 ILE A N 1
ATOM 747 C CA . ILE A 1 94 ? 14.065 -6.328 -6.493 1.00 93.00 94 ILE A CA 1
ATOM 748 C C . ILE A 1 94 ? 13.968 -5.551 -7.815 1.00 93.00 94 ILE A C 1
ATOM 750 O O . ILE A 1 94 ? 14.922 -5.531 -8.593 1.00 93.00 94 ILE A O 1
ATOM 754 N N . ALA A 1 95 ? 12.851 -4.862 -8.059 1.00 90.38 95 ALA A N 1
ATOM 755 C CA . ALA A 1 95 ? 12.668 -4.058 -9.262 1.00 90.38 95 ALA A CA 1
ATOM 756 C C . ALA A 1 95 ? 13.699 -2.924 -9.349 1.00 90.38 95 ALA A C 1
ATOM 758 O O . ALA A 1 95 ? 14.345 -2.761 -10.383 1.00 90.38 95 ALA A O 1
ATOM 759 N N . LEU A 1 96 ? 13.918 -2.188 -8.254 1.00 91.50 96 LEU A N 1
ATOM 760 C CA . LEU A 1 96 ? 14.946 -1.152 -8.181 1.00 91.50 96 LEU A CA 1
ATOM 761 C C . LEU A 1 96 ? 16.331 -1.713 -8.528 1.00 91.50 96 LEU A C 1
ATOM 763 O O . LEU A 1 96 ? 17.046 -1.118 -9.331 1.00 91.50 96 LEU A O 1
ATOM 767 N N . TRP A 1 97 ? 16.691 -2.872 -7.972 1.00 89.56 97 TRP A N 1
ATOM 768 C CA . TRP A 1 97 ? 17.964 -3.531 -8.251 1.00 89.56 97 TRP A CA 1
ATOM 769 C C . TRP A 1 97 ? 18.134 -3.856 -9.741 1.00 89.56 97 TRP A C 1
ATOM 771 O O . TRP A 1 97 ? 19.173 -3.528 -10.314 1.00 89.56 97 TRP A O 1
ATOM 781 N N . PHE A 1 98 ? 17.104 -4.399 -10.399 1.00 85.31 98 PHE A N 1
ATOM 782 C CA . PHE A 1 98 ? 17.144 -4.656 -11.843 1.00 85.31 98 PHE A CA 1
ATOM 783 C C . PHE A 1 98 ? 17.352 -3.373 -12.659 1.00 85.31 98 PHE A C 1
ATOM 785 O O . PHE A 1 98 ? 18.202 -3.345 -13.549 1.00 85.31 98 PHE A O 1
ATOM 792 N N . PHE A 1 99 ? 16.635 -2.288 -12.347 1.00 83.12 99 PHE A N 1
ATOM 793 C CA . PHE A 1 99 ? 16.777 -1.020 -13.075 1.00 83.12 99 PHE A CA 1
ATOM 794 C C . PHE A 1 99 ? 18.107 -0.299 -12.809 1.00 83.12 99 PHE A C 1
ATOM 796 O O . PHE A 1 99 ? 18.577 0.439 -13.680 1.00 83.12 99 PHE A O 1
ATOM 803 N N . LEU A 1 100 ? 18.737 -0.530 -11.652 1.00 83.88 100 LEU A N 1
ATOM 804 C CA . LEU A 1 100 ? 20.091 -0.056 -11.355 1.00 83.88 100 LEU A CA 1
ATOM 805 C C . LEU A 1 100 ? 21.157 -0.870 -12.100 1.00 83.88 100 LEU A C 1
ATOM 807 O O . LEU A 1 100 ? 22.056 -0.279 -12.692 1.00 83.88 100 LEU A O 1
ATOM 811 N N . MET A 1 101 ? 21.037 -2.201 -12.125 1.00 75.62 101 MET A N 1
ATOM 812 C CA . MET A 1 101 ? 21.977 -3.089 -12.828 1.00 75.62 101 MET A CA 1
ATOM 813 C C . MET A 1 101 ? 21.933 -2.923 -14.352 1.00 75.62 101 MET A C 1
ATOM 815 O O . MET A 1 101 ? 22.936 -3.129 -15.026 1.00 75.62 101 MET A O 1
ATOM 819 N N . CYS A 1 102 ? 20.803 -2.476 -14.904 1.00 66.44 102 CYS A N 1
ATOM 820 C CA . CYS A 1 102 ? 20.688 -2.124 -16.321 1.00 66.44 102 CYS A CA 1
ATOM 821 C C . CYS A 1 102 ? 21.354 -0.782 -16.689 1.00 66.44 102 CYS A C 1
ATOM 823 O O . CYS A 1 102 ? 21.190 -0.300 -17.812 1.00 66.44 102 CYS A O 1
ATOM 825 N N . ALA A 1 103 ? 22.063 -0.120 -15.767 1.00 57.53 103 ALA A N 1
ATOM 826 C CA . ALA A 1 103 ? 22.801 1.093 -16.085 1.00 57.53 103 ALA A CA 1
ATOM 827 C C . ALA A 1 103 ? 24.044 0.773 -16.938 1.00 57.53 103 ALA A C 1
ATOM 829 O O . ALA A 1 103 ? 24.822 -0.101 -16.561 1.00 57.53 103 ALA A O 1
ATOM 830 N N . PRO A 1 104 ? 24.288 1.498 -18.050 1.00 52.91 104 PRO A N 1
ATOM 831 C CA . PRO A 1 104 ? 25.550 1.385 -18.763 1.00 52.91 104 PRO A CA 1
ATOM 832 C C . PRO A 1 104 ? 26.689 1.733 -17.805 1.00 52.91 104 PRO A C 1
ATOM 834 O O . PRO A 1 104 ? 26.669 2.801 -17.183 1.00 52.91 104 PRO A O 1
ATOM 837 N N . SER A 1 105 ? 27.667 0.837 -17.694 1.00 48.53 105 SER A N 1
ATOM 838 C CA . SER A 1 105 ? 28.956 1.138 -17.083 1.00 48.53 105 SER A CA 1
ATOM 839 C C . SER A 1 105 ? 29.508 2.412 -17.731 1.00 48.53 105 SER A C 1
ATOM 841 O O . SER A 1 105 ? 29.721 2.469 -18.939 1.00 48.53 105 SER A O 1
ATOM 843 N N . THR A 1 106 ? 29.762 3.448 -16.933 1.00 46.84 106 THR A N 1
ATOM 844 C CA . THR A 1 106 ? 30.456 4.676 -17.360 1.00 46.84 106 THR A CA 1
ATOM 845 C C . THR A 1 106 ? 31.906 4.423 -17.789 1.00 46.84 106 THR A C 1
ATOM 847 O O . THR A 1 106 ? 32.578 5.341 -18.253 1.00 46.84 106 THR A O 1
ATOM 850 N N . ARG A 1 107 ? 32.405 3.186 -17.672 1.00 43.59 107 ARG A N 1
ATOM 851 C CA . ARG A 1 107 ? 33.713 2.764 -18.170 1.00 43.59 107 ARG A CA 1
ATOM 852 C C . ARG A 1 107 ? 33.565 2.056 -19.513 1.00 43.59 107 ARG A C 1
ATOM 854 O O . ARG A 1 107 ? 33.515 0.836 -19.550 1.00 43.59 107 ARG A O 1
ATOM 861 N N . GLY A 1 108 ? 33.499 2.849 -20.583 1.00 42.94 108 GLY A N 1
ATOM 862 C CA . GLY A 1 108 ? 34.154 2.621 -21.884 1.00 42.94 108 GLY A CA 1
ATOM 863 C C . GLY A 1 108 ? 33.963 1.314 -22.668 1.00 42.94 108 GLY A C 1
ATOM 864 O O . GLY A 1 108 ? 34.510 1.226 -23.759 1.00 42.94 108 GLY A O 1
ATOM 865 N N . VAL A 1 109 ? 33.220 0.322 -22.186 1.00 43.78 109 VAL A N 1
ATOM 866 C CA . VAL A 1 109 ? 32.984 -0.944 -22.889 1.00 43.78 109 VAL A CA 1
ATOM 867 C C . VAL A 1 109 ? 31.480 -1.151 -22.946 1.00 43.78 109 VAL A C 1
ATOM 869 O O . VAL A 1 109 ? 30.832 -1.519 -21.969 1.00 43.78 109 VAL A O 1
ATOM 872 N N . GLN A 1 110 ? 30.918 -0.817 -24.102 1.00 46.59 110 GLN A N 1
ATOM 873 C CA . GLN A 1 110 ? 29.487 -0.839 -24.397 1.00 46.59 110 GLN A CA 1
ATOM 874 C C . GLN A 1 110 ? 28.972 -2.261 -24.708 1.00 46.59 110 GLN A C 1
ATOM 876 O O . GLN A 1 110 ? 27.851 -2.405 -25.185 1.00 46.59 110 GLN A O 1
ATOM 881 N N . GLU A 1 111 ? 29.773 -3.299 -24.440 1.00 43.03 111 GLU A N 1
ATOM 882 C CA . GLU A 1 111 ? 29.487 -4.674 -24.875 1.00 43.03 111 GLU A CA 1
ATOM 883 C C . GLU A 1 111 ? 28.909 -5.591 -23.785 1.00 43.03 111 GLU A C 1
ATOM 885 O O . GLU A 1 111 ? 28.183 -6.515 -24.128 1.00 43.03 111 GLU A O 1
ATOM 890 N N . ASP A 1 112 ? 29.067 -5.290 -22.490 1.00 43.50 112 ASP A N 1
ATOM 891 C CA . ASP A 1 112 ? 28.634 -6.208 -21.418 1.00 43.50 112 ASP A CA 1
ATOM 892 C C . ASP A 1 112 ? 27.540 -5.625 -20.507 1.00 43.50 112 ASP A C 1
ATOM 894 O O . ASP A 1 112 ? 27.638 -5.625 -19.277 1.00 43.50 112 ASP A O 1
ATOM 898 N N . SER A 1 113 ? 26.436 -5.138 -21.084 1.00 50.31 113 SER A N 1
ATOM 899 C CA . SER A 1 113 ? 25.189 -5.121 -20.307 1.00 50.31 113 SER A CA 1
ATOM 900 C C . SER A 1 113 ? 24.680 -6.561 -20.225 1.00 50.31 113 SER A C 1
ATOM 902 O O . SER A 1 113 ? 24.086 -7.072 -21.170 1.00 50.31 113 SER A O 1
ATOM 904 N N . ILE A 1 114 ? 24.939 -7.213 -19.087 1.00 49.50 114 ILE A N 1
ATOM 905 C CA . ILE A 1 114 ? 24.676 -8.641 -18.809 1.00 49.50 114 ILE A CA 1
ATOM 906 C C . ILE A 1 114 ? 23.218 -9.058 -19.099 1.00 49.50 114 ILE A C 1
ATOM 908 O O . ILE A 1 114 ? 22.932 -10.239 -19.296 1.00 49.50 114 ILE A O 1
ATOM 912 N N . VAL A 1 115 ? 22.277 -8.110 -19.170 1.00 56.81 115 VAL A N 1
ATOM 913 C CA . VAL A 1 115 ? 20.883 -8.382 -19.527 1.00 56.81 115 VAL A CA 1
ATOM 914 C C . VAL A 1 115 ? 20.342 -7.289 -20.446 1.00 56.81 115 VAL A C 1
ATOM 916 O O . VAL A 1 115 ? 20.219 -6.132 -20.053 1.00 56.81 115 VAL A O 1
ATOM 919 N N . HIS A 1 116 ? 19.946 -7.668 -21.663 1.00 60.03 116 HIS A N 1
ATOM 920 C CA . HIS A 1 116 ? 19.226 -6.767 -22.560 1.00 60.03 116 HIS A CA 1
ATOM 921 C C . HIS A 1 116 ? 17.926 -6.273 -21.911 1.00 60.03 116 HIS A C 1
ATOM 923 O O . HIS A 1 116 ? 17.064 -7.068 -21.527 1.00 60.03 116 HIS A O 1
ATOM 929 N N . ILE A 1 117 ? 17.774 -4.950 -21.846 1.00 66.50 117 ILE A N 1
ATOM 930 C CA . ILE A 1 117 ? 16.677 -4.237 -21.175 1.00 66.50 117 ILE A CA 1
ATOM 931 C C . ILE A 1 117 ? 15.292 -4.752 -21.611 1.00 66.50 117 ILE A C 1
ATOM 933 O O . ILE A 1 117 ? 14.424 -4.965 -20.763 1.00 66.50 117 ILE A O 1
ATOM 937 N N . TRP A 1 118 ? 15.099 -5.062 -22.900 1.00 69.25 118 TRP A N 1
ATOM 938 C CA . TRP A 1 118 ? 13.817 -5.549 -23.432 1.00 69.25 118 TRP A CA 1
ATOM 939 C C . TRP A 1 118 ? 13.353 -6.886 -22.829 1.00 69.25 118 TRP A C 1
ATOM 941 O O . TRP A 1 118 ? 12.168 -7.200 -22.886 1.00 69.25 118 TRP A O 1
ATOM 951 N N . LYS A 1 119 ? 14.254 -7.699 -22.257 1.00 74.44 119 LYS A N 1
ATOM 952 C CA . LYS A 1 119 ? 13.894 -8.988 -21.636 1.00 74.44 119 LYS A CA 1
ATOM 953 C C . LYS A 1 119 ? 13.310 -8.818 -20.232 1.00 74.44 119 LYS A C 1
ATOM 955 O O . LYS A 1 119 ? 12.605 -9.702 -19.759 1.00 74.44 119 LYS A O 1
ATOM 960 N N . ILE A 1 120 ? 13.592 -7.694 -19.573 1.00 78.25 120 ILE A N 1
ATOM 961 C CA . ILE A 1 120 ? 13.183 -7.423 -18.187 1.00 78.25 120 ILE A CA 1
ATOM 962 C C . ILE A 1 120 ? 11.842 -6.685 -18.142 1.00 78.25 120 ILE A C 1
ATOM 964 O O . ILE A 1 120 ? 11.036 -6.926 -17.244 1.00 78.25 120 ILE A O 1
ATOM 968 N N . VAL A 1 121 ? 11.583 -5.806 -19.115 1.00 79.12 121 VAL A N 1
ATOM 969 C CA . VAL A 1 121 ? 10.401 -4.930 -19.116 1.00 79.12 121 VAL A CA 1
ATOM 970 C C . VAL A 1 121 ? 9.070 -5.707 -19.159 1.00 79.12 121 VAL A C 1
ATOM 972 O O . VAL A 1 121 ? 8.204 -5.392 -18.338 1.00 79.12 121 VAL A O 1
ATOM 975 N N . PRO A 1 122 ? 8.871 -6.741 -20.007 1.00 82.31 122 PRO A N 1
ATOM 976 C CA . PRO A 1 122 ? 7.598 -7.465 -20.046 1.00 82.31 122 PRO A CA 1
ATOM 977 C C . PRO A 1 122 ? 7.292 -8.251 -18.756 1.00 82.31 122 PRO A C 1
ATOM 979 O O . PRO A 1 122 ? 6.193 -8.079 -18.222 1.00 82.31 122 PRO A O 1
ATOM 982 N N . PRO A 1 123 ? 8.229 -9.039 -18.176 1.00 85.25 123 PRO A N 1
ATOM 983 C CA . PRO A 1 123 ? 8.011 -9.654 -16.866 1.00 85.25 123 PRO A CA 1
ATOM 984 C C . PRO A 1 123 ? 7.746 -8.619 -15.767 1.00 85.25 123 PRO A C 1
ATOM 986 O O . PRO A 1 123 ? 6.818 -8.791 -14.978 1.00 85.25 123 PRO A O 1
ATOM 989 N N . ALA A 1 124 ? 8.503 -7.515 -15.739 1.00 87.62 124 ALA A N 1
ATOM 990 C CA . ALA A 1 124 ? 8.302 -6.448 -14.761 1.00 87.62 124 ALA A CA 1
ATOM 991 C C . ALA A 1 124 ? 6.904 -5.819 -14.874 1.00 87.62 124 ALA A C 1
ATOM 993 O O . ALA A 1 124 ? 6.269 -5.570 -13.854 1.00 87.62 124 ALA A O 1
ATOM 994 N N . SER A 1 125 ? 6.388 -5.619 -16.091 1.00 88.75 125 SER A N 1
ATOM 995 C CA . SER A 1 125 ? 5.038 -5.089 -16.328 1.00 88.75 125 SER A CA 1
ATOM 996 C C . SER A 1 125 ? 3.949 -6.013 -15.775 1.00 88.75 125 SER A C 1
ATOM 998 O O . SER A 1 125 ? 3.024 -5.546 -15.100 1.00 88.75 125 SER A O 1
ATOM 1000 N N . LEU A 1 126 ? 4.088 -7.326 -15.983 1.00 91.00 126 LEU A N 1
ATOM 1001 C CA . LEU A 1 126 ? 3.169 -8.324 -15.437 1.00 91.00 126 LEU A CA 1
ATOM 1002 C C . LEU A 1 126 ? 3.196 -8.327 -13.901 1.00 91.00 126 LEU A C 1
ATOM 1004 O O . LEU A 1 126 ? 2.144 -8.232 -13.268 1.00 91.00 126 LEU A O 1
ATOM 1008 N N . PHE A 1 127 ? 4.384 -8.365 -13.291 1.00 92.19 127 PHE A N 1
ATOM 1009 C CA . PHE A 1 127 ? 4.519 -8.336 -11.831 1.00 92.19 127 PHE A CA 1
ATOM 1010 C C . PHE A 1 127 ? 4.008 -7.028 -11.219 1.00 92.19 127 PHE A C 1
ATOM 1012 O O . PHE A 1 127 ? 3.299 -7.071 -10.215 1.00 92.19 127 PHE A O 1
ATOM 1019 N N . SER A 1 128 ? 4.295 -5.878 -11.835 1.00 93.31 128 SER A N 1
ATOM 1020 C CA . SER A 1 128 ? 3.759 -4.583 -11.401 1.00 93.31 128 SER A CA 1
ATOM 1021 C C . SER A 1 128 ? 2.233 -4.542 -11.461 1.00 93.31 128 SER A C 1
ATOM 1023 O O . SER A 1 128 ? 1.613 -4.043 -10.526 1.00 93.31 128 SER A O 1
ATOM 1025 N N . SER A 1 129 ? 1.622 -5.140 -12.486 1.00 94.25 129 SER A N 1
ATOM 1026 C CA . SER A 1 129 ? 0.161 -5.230 -12.606 1.00 94.25 129 SER A CA 1
ATOM 1027 C C . SER A 1 129 ? -0.456 -6.120 -11.520 1.00 94.25 129 SER A C 1
ATOM 1029 O O . SER A 1 129 ? -1.466 -5.760 -10.915 1.00 94.25 129 SER A O 1
ATOM 1031 N N . LEU A 1 130 ? 0.166 -7.264 -11.216 1.00 95.75 130 LEU A N 1
ATOM 1032 C CA . LEU A 1 130 ? -0.269 -8.143 -10.122 1.00 95.75 130 LEU A CA 1
ATOM 1033 C C . LEU A 1 130 ? -0.161 -7.444 -8.760 1.00 95.75 130 LEU A C 1
ATOM 1035 O O . LEU A 1 130 ? -1.081 -7.514 -7.945 1.00 95.75 130 LEU A O 1
ATOM 1039 N N . LEU A 1 131 ? 0.942 -6.734 -8.525 1.00 95.31 131 LEU A N 1
ATOM 1040 C CA . LEU A 1 131 ? 1.174 -5.965 -7.303 1.00 95.31 131 LEU A CA 1
ATOM 1041 C C . LEU A 1 131 ? 0.210 -4.783 -7.181 1.00 95.31 131 LEU A C 1
ATOM 1043 O O . LEU A 1 131 ? -0.273 -4.514 -6.082 1.00 95.31 131 LEU A O 1
ATOM 1047 N N . LEU A 1 132 ? -0.147 -4.125 -8.284 1.00 96.94 132 LEU A N 1
ATOM 1048 C CA . LEU A 1 132 ? -1.193 -3.107 -8.298 1.00 96.94 132 LEU A CA 1
ATOM 1049 C C . LEU A 1 132 ? -2.531 -3.679 -7.809 1.00 96.94 132 LEU A C 1
ATOM 1051 O O . LEU A 1 132 ? -3.147 -3.113 -6.908 1.00 96.94 132 LEU A O 1
ATOM 1055 N N . LEU A 1 133 ? -2.962 -4.825 -8.342 1.00 96.94 133 LEU A N 1
ATOM 1056 C CA . LEU A 1 133 ? -4.211 -5.464 -7.916 1.00 96.94 133 LEU A CA 1
ATOM 1057 C C . LEU A 1 133 ? -4.172 -5.867 -6.435 1.00 96.94 133 LEU A C 1
ATOM 1059 O O . LEU A 1 133 ? -5.122 -5.604 -5.693 1.00 96.94 133 LEU A O 1
ATOM 1063 N N . LEU A 1 134 ? -3.063 -6.464 -5.990 1.00 96.62 134 LEU A N 1
ATOM 1064 C CA . LEU A 1 134 ? -2.871 -6.872 -4.596 1.00 96.62 134 LEU A CA 1
ATOM 1065 C C . LEU A 1 134 ? -2.888 -5.675 -3.639 1.00 96.62 134 LEU A C 1
ATOM 1067 O O . LEU A 1 134 ? -3.601 -5.700 -2.633 1.00 96.62 134 LEU A O 1
ATOM 1071 N N . THR A 1 135 ? -2.136 -4.619 -3.951 1.00 96.31 135 THR A N 1
ATOM 1072 C CA . THR A 1 135 ? -2.065 -3.415 -3.112 1.00 96.31 135 THR A CA 1
ATOM 1073 C C . THR A 1 135 ? -3.379 -2.645 -3.106 1.00 96.31 135 THR A C 1
ATOM 1075 O O . THR A 1 135 ? -3.770 -2.159 -2.047 1.00 96.31 135 THR A O 1
ATOM 1078 N N . PHE A 1 136 ? -4.114 -2.602 -4.220 1.00 97.75 136 PHE A N 1
ATOM 1079 C CA . PHE A 1 136 ? -5.447 -2.003 -4.277 1.00 97.75 136 PHE A CA 1
ATOM 1080 C C . PHE A 1 136 ? -6.451 -2.759 -3.397 1.00 97.75 136 PHE A C 1
ATOM 1082 O O . PHE A 1 136 ? -7.121 -2.159 -2.554 1.00 97.75 136 PHE A O 1
ATOM 1089 N N . ALA A 1 137 ? -6.520 -4.089 -3.529 1.00 97.06 137 ALA A N 1
ATOM 1090 C CA . ALA A 1 137 ? -7.398 -4.924 -2.709 1.00 97.06 137 ALA A CA 1
ATOM 1091 C C . ALA A 1 137 ? -7.067 -4.805 -1.211 1.00 97.06 137 ALA A C 1
ATOM 1093 O O . ALA A 1 137 ? -7.968 -4.760 -0.367 1.00 97.06 137 ALA A O 1
ATOM 1094 N N . MET A 1 138 ? -5.777 -4.721 -0.877 1.00 96.00 138 MET A N 1
ATOM 1095 C CA . MET A 1 138 ? -5.313 -4.472 0.484 1.00 96.00 138 MET A CA 1
ATOM 1096 C C . MET A 1 138 ? -5.731 -3.082 0.978 1.00 96.00 138 MET A C 1
ATOM 1098 O O . MET A 1 138 ? -6.366 -2.994 2.028 1.00 96.00 138 MET A O 1
ATOM 1102 N N . ALA A 1 139 ? -5.450 -2.013 0.227 1.00 96.31 139 ALA A N 1
ATOM 1103 C CA . ALA A 1 139 ? -5.763 -0.639 0.624 1.00 96.31 139 ALA A CA 1
ATOM 1104 C C . ALA A 1 139 ? -7.268 -0.441 0.846 1.00 96.31 139 ALA A C 1
ATOM 1106 O O . ALA A 1 139 ? -7.678 0.193 1.823 1.00 96.31 139 ALA A O 1
ATOM 1107 N N . TRP A 1 140 ? -8.097 -1.060 -0.000 1.00 96.56 140 TRP A N 1
ATOM 1108 C CA . TRP A 1 140 ? -9.544 -1.107 0.184 1.00 96.56 140 TRP A CA 1
ATOM 1109 C C . TRP A 1 140 ? -9.928 -1.773 1.511 1.00 96.56 140 TRP A C 1
ATOM 1111 O O . TRP A 1 140 ? -10.638 -1.182 2.328 1.00 96.56 140 TRP A O 1
ATOM 1121 N N . LYS A 1 141 ? -9.420 -2.987 1.766 1.00 94.44 141 LYS A N 1
ATOM 1122 C CA . LYS A 1 141 ? -9.713 -3.742 2.993 1.00 94.44 141 LYS A CA 1
ATOM 1123 C C . LYS A 1 141 ? -9.246 -3.012 4.249 1.00 94.44 141 LYS A C 1
ATOM 1125 O O . LYS A 1 141 ? -9.988 -3.009 5.228 1.00 94.44 141 LYS A O 1
ATOM 1130 N N . VAL A 1 142 ? -8.076 -2.376 4.216 1.00 93.44 142 VAL A N 1
ATOM 1131 C CA . VAL A 1 142 ? -7.559 -1.553 5.317 1.00 93.44 142 VAL A CA 1
ATOM 1132 C C . VAL A 1 142 ? -8.452 -0.338 5.545 1.00 93.44 142 VAL A C 1
ATOM 1134 O O . VAL A 1 142 ? -8.880 -0.099 6.669 1.00 93.44 142 VAL A O 1
ATOM 1137 N N . THR A 1 143 ? -8.806 0.394 4.488 1.00 93.62 143 THR A N 1
ATOM 1138 C CA . THR A 1 143 ? -9.635 1.604 4.599 1.00 93.62 143 THR A CA 1
ATOM 1139 C C . THR A 1 143 ? -11.000 1.293 5.211 1.00 93.62 143 THR A C 1
ATOM 1141 O O . THR A 1 143 ? -11.406 1.943 6.177 1.00 93.62 143 THR A O 1
ATOM 1144 N N . VAL A 1 144 ? -11.693 0.276 4.692 1.00 92.25 144 VAL A N 1
ATOM 1145 C CA . VAL A 1 144 ? -13.020 -0.127 5.181 1.00 92.25 144 VAL A CA 1
ATOM 1146 C C . VAL A 1 144 ? -12.931 -0.782 6.564 1.00 92.25 144 VAL A C 1
ATOM 1148 O O . VAL A 1 144 ? -13.747 -0.484 7.438 1.00 92.25 144 VAL A O 1
ATOM 1151 N N . GLY A 1 145 ? -11.925 -1.627 6.799 1.00 89.88 145 GLY A N 1
ATOM 1152 C CA . GLY A 1 145 ? -11.741 -2.325 8.070 1.00 89.88 145 GLY A CA 1
ATOM 1153 C C . GLY A 1 145 ? -11.432 -1.379 9.226 1.00 89.88 145 GLY A C 1
ATOM 1154 O O . GLY A 1 145 ? -12.053 -1.492 10.280 1.00 89.88 145 GLY A O 1
ATOM 1155 N N . ILE A 1 146 ? -10.542 -0.403 9.008 1.00 89.06 146 ILE A N 1
ATOM 1156 C CA . ILE A 1 146 ? -10.265 0.665 9.978 1.00 89.06 146 ILE A CA 1
ATOM 1157 C C . ILE A 1 146 ? -11.523 1.508 10.190 1.00 89.06 146 ILE A C 1
ATOM 1159 O O . ILE A 1 146 ? -11.902 1.767 11.326 1.00 89.06 146 ILE A O 1
ATOM 1163 N N . ARG A 1 147 ? -12.214 1.920 9.120 1.00 88.44 147 ARG A N 1
ATOM 1164 C CA . ARG A 1 147 ? -13.437 2.724 9.255 1.00 88.44 147 ARG A CA 1
ATOM 1165 C C . ARG A 1 147 ? -14.486 2.023 10.121 1.00 88.44 147 ARG A C 1
ATOM 1167 O O . ARG A 1 147 ? -15.079 2.670 10.972 1.00 88.44 147 ARG A O 1
ATOM 1174 N N . THR A 1 148 ? -14.679 0.721 9.931 1.00 87.19 148 THR A N 1
ATOM 1175 C CA . THR A 1 148 ? -15.634 -0.078 10.716 1.00 87.19 148 THR A CA 1
ATOM 1176 C C . THR A 1 148 ? -15.268 -0.085 12.199 1.00 87.19 148 THR A C 1
ATOM 1178 O O . THR A 1 148 ? -16.117 0.212 13.033 1.00 87.19 148 THR A O 1
ATOM 1181 N N . PHE A 1 149 ? -13.994 -0.330 12.517 1.00 83.94 149 PHE A N 1
ATOM 1182 C CA . PHE A 1 149 ? -13.492 -0.308 13.892 1.00 83.94 149 PHE A CA 1
ATOM 1183 C C . PHE A 1 149 ? -13.724 1.050 14.575 1.00 83.94 149 PHE A C 1
ATOM 1185 O O . PHE A 1 149 ? -14.227 1.116 15.695 1.00 83.94 149 PHE A O 1
ATOM 1192 N N . PHE A 1 150 ? -13.410 2.147 13.878 1.00 80.62 150 PHE A N 1
ATOM 1193 C CA . PHE A 1 150 ? -13.544 3.493 14.435 1.00 80.62 150 PHE A CA 1
ATOM 1194 C C . PHE A 1 150 ? -14.993 3.986 14.526 1.00 80.62 150 PHE A C 1
ATOM 1196 O O . PHE A 1 150 ? -15.294 4.725 15.455 1.00 80.62 150 PHE A O 1
ATOM 1203 N N . ILE A 1 151 ? -15.900 3.561 13.639 1.00 79.88 151 ILE A N 1
ATOM 1204 C CA . ILE A 1 151 ? -17.339 3.867 13.776 1.00 79.88 151 ILE A CA 1
ATOM 1205 C C . ILE A 1 151 ? -17.883 3.274 15.081 1.00 79.88 151 ILE A C 1
ATOM 1207 O O . ILE A 1 151 ? -18.613 3.938 15.808 1.00 79.88 151 ILE A O 1
ATOM 1211 N N . SER A 1 152 ? -17.483 2.049 15.433 1.00 70.31 152 SER A N 1
ATOM 1212 C CA . SER A 1 152 ? -17.862 1.441 16.714 1.00 70.31 152 SER A CA 1
ATOM 1213 C C . SER A 1 152 ? -17.257 2.153 17.931 1.00 70.31 152 SER A C 1
ATOM 1215 O O . SER A 1 152 ? -17.775 2.013 19.033 1.00 70.31 152 SER A O 1
ATOM 1217 N N . LEU A 1 153 ? -16.187 2.928 17.744 1.00 69.06 153 LEU A N 1
ATOM 1218 C CA . LEU A 1 153 ? -15.565 3.756 18.782 1.00 69.06 153 LEU A CA 1
ATOM 1219 C C . LEU A 1 153 ? -16.120 5.185 18.824 1.00 69.06 153 LEU A C 1
ATOM 1221 O O . LEU A 1 153 ? -15.942 5.876 19.823 1.00 69.06 153 LEU A O 1
ATOM 1225 N N . GLU A 1 154 ? -16.807 5.641 17.781 1.00 66.44 154 GLU A N 1
ATOM 1226 C CA . GLU A 1 154 ? -17.366 6.993 17.691 1.00 66.44 154 GLU A CA 1
ATOM 1227 C C . GLU A 1 154 ? -18.413 7.246 18.789 1.00 66.44 154 GLU A C 1
ATOM 1229 O O . GLU A 1 154 ? -18.419 8.305 19.421 1.00 66.44 154 GLU A O 1
ATOM 1234 N N . SER A 1 155 ? -19.211 6.229 19.138 1.00 60.12 155 SER A N 1
ATOM 1235 C CA . SER A 1 155 ? -20.131 6.295 20.283 1.00 60.12 155 SER A CA 1
ATOM 1236 C C . SER A 1 155 ? -19.406 6.470 21.622 1.00 60.12 155 SER A C 1
ATOM 1238 O O . SER A 1 155 ? -19.950 7.096 22.533 1.00 60.12 155 SER A O 1
ATOM 1240 N N . ALA A 1 156 ? -18.176 5.959 21.741 1.00 56.97 156 ALA A N 1
ATOM 1241 C CA . ALA A 1 156 ? -17.341 6.101 22.930 1.00 56.97 156 ALA A CA 1
ATOM 1242 C C . ALA A 1 156 ? -16.730 7.512 23.046 1.00 56.97 156 ALA A C 1
ATOM 1244 O O . ALA A 1 156 ? -16.623 8.067 24.139 1.00 56.97 156 ALA A O 1
ATOM 1245 N N . VAL A 1 157 ? -16.388 8.140 21.916 1.00 54.12 157 VAL A N 1
ATOM 1246 C CA . VAL A 1 157 ? -15.887 9.525 21.889 1.00 54.12 157 VAL A CA 1
ATOM 1247 C C . VAL A 1 157 ? -16.956 10.504 22.381 1.00 54.12 157 VAL A C 1
ATOM 1249 O O . VAL A 1 157 ? -16.654 11.381 23.186 1.00 54.12 157 VAL A O 1
ATOM 1252 N N . HIS A 1 158 ? -18.221 10.314 21.989 1.00 56.50 158 HIS A N 1
ATOM 1253 C CA . HIS A 1 158 ? -19.324 11.171 22.444 1.00 56.50 158 HIS A CA 1
ATOM 1254 C C . HIS A 1 158 ? -19.582 11.133 23.958 1.00 56.50 158 HIS A C 1
ATOM 1256 O O . HIS A 1 158 ? -20.181 12.065 24.488 1.00 56.50 158 HIS A O 1
ATOM 1262 N N . HIS A 1 159 ? -19.129 10.087 24.655 1.00 54.75 159 HIS A N 1
ATOM 1263 C CA . HIS A 1 159 ? -19.370 9.891 26.087 1.00 54.75 159 HIS A CA 1
ATOM 1264 C C . HIS A 1 159 ? -18.134 10.186 26.960 1.00 54.75 159 HIS A C 1
ATOM 1266 O O . HIS A 1 159 ? -18.151 9.860 28.142 1.00 54.75 159 HIS A O 1
ATOM 1272 N N . ASN A 1 160 ? -17.066 10.799 26.416 1.00 51.81 160 ASN A N 1
ATOM 1273 C CA . ASN A 1 160 ? -15.803 11.061 27.136 1.00 51.81 160 ASN A CA 1
ATOM 1274 C C . ASN A 1 160 ? -15.242 9.810 27.852 1.00 51.81 160 ASN A C 1
ATOM 1276 O O . ASN A 1 160 ? -14.770 9.863 28.990 1.00 51.81 160 ASN A O 1
ATOM 1280 N N . CYS A 1 161 ? -15.304 8.660 27.178 1.00 53.44 161 CYS A N 1
ATOM 1281 C CA . CYS A 1 161 ? -14.818 7.384 27.694 1.00 53.44 161 CYS A CA 1
ATOM 1282 C C . CYS A 1 161 ? -13.311 7.415 28.019 1.00 53.44 161 CYS A C 1
ATOM 1284 O O . CYS A 1 161 ? -12.503 7.849 27.199 1.00 53.44 161 CYS A O 1
ATOM 1286 N N . THR A 1 162 ? -12.918 6.883 29.184 1.00 51.25 162 THR A N 1
ATOM 1287 C CA . THR A 1 162 ? -11.514 6.721 29.599 1.00 51.25 162 THR A CA 1
ATOM 1288 C C . THR A 1 162 ? -11.122 5.242 29.597 1.00 51.25 162 THR A C 1
ATOM 1290 O O . THR A 1 162 ? -11.718 4.408 30.276 1.00 51.25 162 THR A O 1
ATOM 1293 N N . THR A 1 163 ? -10.081 4.884 28.848 1.00 49.91 163 THR A N 1
ATOM 1294 C CA . THR A 1 163 ? -9.621 3.499 28.650 1.00 49.91 163 THR A CA 1
ATOM 1295 C C . THR A 1 163 ? -8.826 2.955 29.848 1.00 49.91 163 THR A C 1
ATOM 1297 O O . THR A 1 163 ? -7.681 2.537 29.712 1.00 49.91 163 THR A O 1
ATOM 1300 N N . LYS A 1 164 ? -9.395 2.938 31.061 1.00 41.75 164 LYS A N 1
ATOM 1301 C CA . LYS A 1 164 ? -8.762 2.255 32.206 1.00 41.75 164 LYS A CA 1
ATOM 1302 C C . LYS A 1 164 ? -9.129 0.773 32.207 1.00 41.75 164 LYS A C 1
ATOM 1304 O O . LYS A 1 164 ? -10.248 0.417 32.559 1.00 41.75 164 LYS A O 1
ATOM 1309 N N . SER A 1 165 ? -8.193 -0.095 31.820 1.00 41.19 165 SER A N 1
ATOM 1310 C CA . SER A 1 165 ? -8.328 -1.542 32.038 1.00 41.19 165 SER A CA 1
ATOM 1311 C C . SER A 1 165 ? -8.163 -1.869 33.532 1.00 41.19 165 SER A C 1
ATOM 1313 O O . SER A 1 165 ? -7.405 -1.204 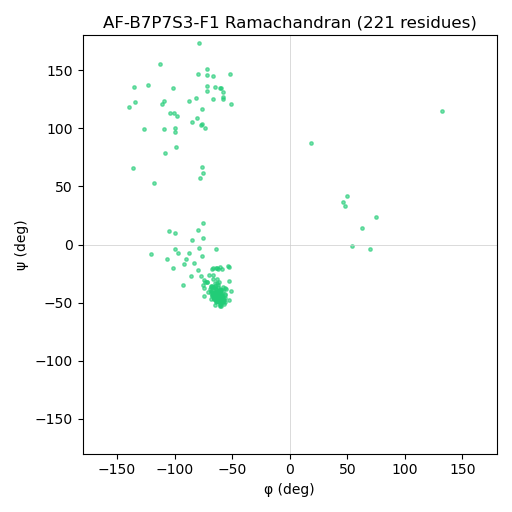34.233 1.00 41.19 165 SER A O 1
ATOM 1315 N N . GLY A 1 166 ? -8.876 -2.880 34.033 1.00 40.19 166 GLY A N 1
ATOM 1316 C CA . GLY A 1 166 ? -8.782 -3.362 35.419 1.00 40.19 166 GLY A CA 1
ATOM 1317 C C . GLY A 1 166 ? -7.525 -4.191 35.738 1.00 40.19 166 GLY A C 1
ATOM 1318 O O . GLY A 1 166 ? -7.527 -4.916 36.726 1.00 40.19 166 GLY A O 1
ATOM 1319 N N . ALA A 1 167 ? -6.473 -4.111 34.920 1.00 37.31 167 ALA A N 1
ATOM 1320 C CA . ALA A 1 167 ? -5.135 -4.640 35.201 1.00 37.31 167 ALA A CA 1
ATOM 1321 C C . ALA A 1 167 ? -4.155 -3.453 35.348 1.00 37.31 167 ALA A C 1
ATOM 1323 O O . ALA A 1 167 ? -4.446 -2.384 34.806 1.00 37.31 167 ALA A O 1
ATOM 1324 N N . PRO A 1 168 ? -3.014 -3.572 36.061 1.00 37.88 168 PRO A N 1
ATOM 1325 C CA . PRO A 1 168 ? -2.107 -2.455 36.337 1.00 37.88 168 PRO A CA 1
ATOM 1326 C C . PRO A 1 168 ? -1.274 -2.090 35.094 1.00 37.88 168 PRO A C 1
ATOM 1328 O O . PRO A 1 168 ? -0.054 -2.186 35.084 1.00 37.88 168 PRO A O 1
ATOM 1331 N N . ALA A 1 169 ? -1.947 -1.687 34.023 1.00 39.00 169 ALA A N 1
ATOM 1332 C CA . ALA A 1 169 ? -1.375 -1.153 32.799 1.00 39.00 169 ALA A CA 1
ATOM 1333 C C . ALA A 1 169 ? -2.215 0.063 32.388 1.00 39.00 169 ALA A C 1
ATOM 1335 O O . ALA A 1 169 ? -3.017 0.046 31.458 1.00 39.00 169 ALA A O 1
ATOM 1336 N N . VAL A 1 170 ? -2.135 1.088 33.234 1.00 38.66 170 VAL A N 1
ATOM 1337 C CA . VAL A 1 170 ? -1.683 2.424 32.841 1.00 38.66 170 VAL A CA 1
ATOM 1338 C C . VAL A 1 170 ? -1.744 2.667 31.321 1.00 38.66 170 VAL A C 1
ATOM 1340 O O . VAL A 1 170 ? -0.763 2.501 30.607 1.00 38.66 170 VAL A O 1
ATOM 1343 N N . TRP A 1 171 ? -2.898 3.127 30.834 1.00 45.53 171 TRP A N 1
ATOM 1344 C CA . TRP A 1 171 ? -2.913 4.118 29.756 1.00 45.53 171 TRP A CA 1
ATOM 1345 C C . TRP A 1 171 ? -2.551 5.471 30.391 1.00 45.53 171 TRP A C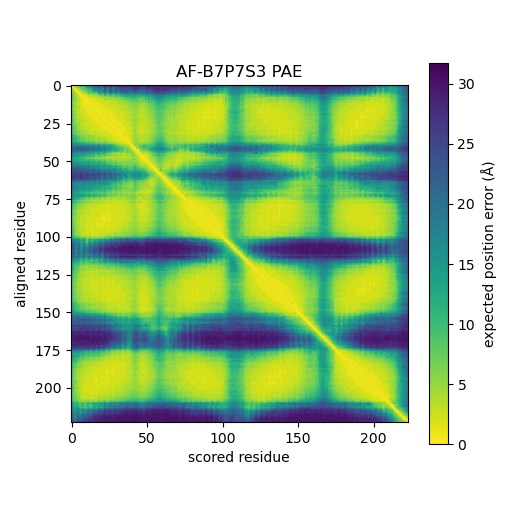 1
ATOM 1347 O O . TRP A 1 171 ? -3.400 6.349 30.529 1.00 45.53 171 TRP A O 1
ATOM 1357 N N . GLU A 1 172 ? -1.311 5.622 30.869 1.00 39.16 172 GLU A N 1
ATOM 1358 C CA . GLU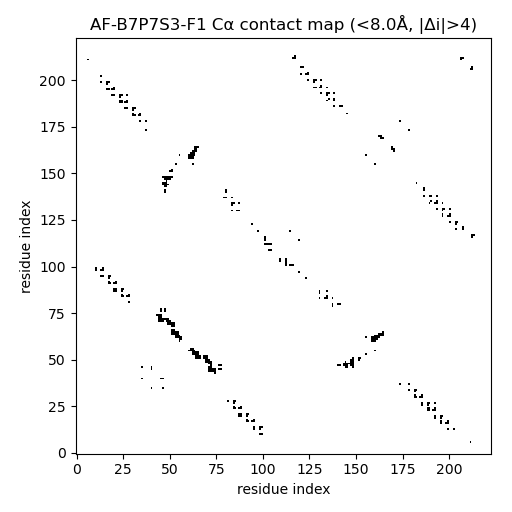 A 1 172 ? -0.715 6.954 30.988 1.00 39.16 172 GLU A CA 1
ATOM 1359 C C . GLU A 1 172 ? -0.225 7.313 29.589 1.00 39.16 172 GLU A C 1
ATOM 1361 O O . GLU A 1 172 ? 0.758 6.769 29.094 1.00 39.16 172 GLU A O 1
ATOM 1366 N N . ASN A 1 173 ? -0.931 8.255 28.970 1.00 40.84 173 ASN A N 1
ATOM 1367 C CA . ASN A 1 173 ? -0.409 9.131 27.922 1.00 40.84 173 ASN A CA 1
ATOM 1368 C C . ASN A 1 173 ? -0.196 8.561 26.505 1.00 40.84 173 ASN A C 1
ATOM 1370 O O . ASN A 1 173 ? 0.564 9.162 25.753 1.00 40.84 173 ASN A O 1
ATOM 1374 N N . SER A 1 174 ? -0.879 7.497 26.072 1.00 45.53 174 SER A N 1
ATOM 1375 C CA . SER A 1 174 ? -1.133 7.305 24.628 1.00 45.53 174 SER A CA 1
ATOM 1376 C C . SER A 1 174 ? -2.549 7.776 24.320 1.00 45.53 174 SER A C 1
ATOM 1378 O O . SER A 1 174 ? -3.532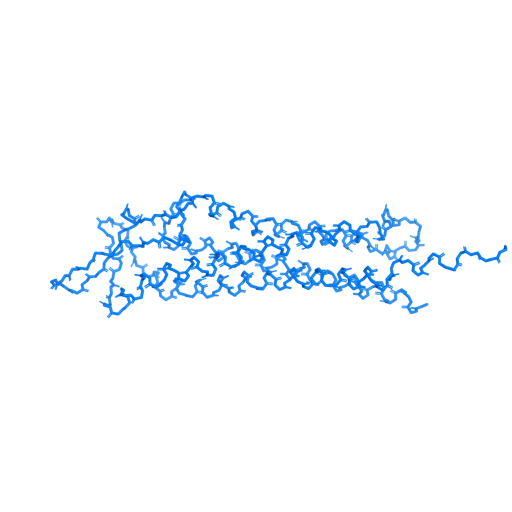 7.108 24.646 1.00 45.53 174 SER A O 1
ATOM 1380 N N . ASN A 1 175 ? -2.663 8.985 23.778 1.00 55.69 175 ASN A N 1
ATOM 1381 C CA . ASN A 1 175 ? -3.940 9.650 23.577 1.00 55.69 175 ASN A CA 1
ATOM 1382 C C . ASN A 1 175 ? -4.761 8.887 22.531 1.00 55.69 175 ASN A C 1
ATOM 1384 O O . ASN A 1 175 ? -4.231 8.430 21.523 1.00 55.69 175 ASN A O 1
ATOM 1388 N N . VAL A 1 176 ? -6.087 8.829 22.686 1.00 60.88 176 VAL A N 1
ATOM 1389 C CA . VAL A 1 176 ? -6.992 8.399 21.597 1.00 60.88 176 VAL A CA 1
ATOM 1390 C C . VAL A 1 176 ? -6.715 9.209 20.319 1.00 60.88 176 VAL A C 1
ATOM 1392 O O . VAL A 1 176 ? -6.805 8.680 19.214 1.00 60.88 176 VAL A O 1
ATOM 1395 N N . ALA A 1 177 ? -6.286 10.466 20.472 1.00 65.50 177 ALA A N 1
ATOM 1396 C CA . ALA A 1 177 ? -5.790 11.312 19.391 1.00 65.50 177 ALA A CA 1
ATOM 1397 C C . ALA A 1 177 ? -4.606 10.695 18.618 1.00 65.50 177 ALA A C 1
ATOM 1399 O O . ALA A 1 177 ? -4.571 10.805 17.395 1.00 65.50 177 ALA A O 1
ATOM 1400 N N . ASP A 1 178 ? -3.685 10.001 19.289 1.00 70.88 178 ASP A N 1
ATOM 1401 C CA . ASP A 1 178 ? -2.549 9.331 18.648 1.00 70.88 178 ASP A CA 1
ATOM 1402 C C . ASP A 1 178 ? -3.032 8.156 17.794 1.00 70.88 178 ASP A C 1
ATOM 1404 O O . ASP A 1 178 ? -2.627 8.029 16.643 1.00 70.88 178 ASP A O 1
ATOM 1408 N N . LEU A 1 179 ? -4.001 7.378 18.287 1.00 74.94 179 LEU A N 1
ATOM 1409 C CA . LEU A 1 179 ? -4.626 6.296 17.520 1.00 74.94 179 LEU A CA 1
ATOM 1410 C C . LEU A 1 179 ? -5.387 6.827 16.285 1.00 74.94 179 LEU A C 1
ATOM 1412 O O . LEU A 1 179 ? -5.350 6.225 15.209 1.00 74.94 179 LEU A O 1
ATOM 1416 N N . TYR A 1 180 ? -6.055 7.980 16.409 1.00 77.75 180 TYR A N 1
ATOM 1417 C CA . TYR A 1 180 ? -6.686 8.666 15.275 1.00 77.75 180 TYR A CA 1
ATOM 1418 C C . TYR A 1 180 ? -5.655 9.180 14.260 1.00 77.75 180 TYR A C 1
ATOM 1420 O O . TYR A 1 180 ? -5.862 9.025 13.053 1.00 77.75 180 TYR A O 1
ATOM 1428 N N . ASN A 1 181 ? -4.539 9.744 14.725 1.00 83.00 181 ASN A N 1
ATOM 1429 C CA . ASN A 1 181 ? -3.442 10.188 13.866 1.00 83.00 181 ASN A CA 1
ATOM 1430 C C . ASN A 1 181 ? -2.800 9.003 13.129 1.00 83.00 181 ASN A C 1
ATOM 1432 O O . ASN A 1 181 ? -2.625 9.058 11.910 1.00 83.00 181 ASN A O 1
ATOM 1436 N N . GLU A 1 182 ? -2.529 7.899 13.827 1.00 84.19 182 GLU A N 1
ATOM 1437 C CA . GLU A 1 182 ? -2.006 6.658 13.245 1.00 84.19 182 GLU A CA 1
ATOM 1438 C C . GLU A 1 182 ? -2.949 6.085 12.184 1.00 84.19 182 GLU A C 1
ATOM 1440 O O . GLU A 1 182 ? -2.489 5.656 11.120 1.00 84.19 182 GLU A O 1
ATOM 1445 N N . ARG A 1 183 ? -4.269 6.149 12.406 1.00 87.75 183 ARG A N 1
ATOM 1446 C CA . ARG A 1 183 ? -5.275 5.799 11.392 1.00 87.75 183 ARG A CA 1
ATOM 1447 C C . ARG A 1 183 ? -5.103 6.628 10.122 1.00 87.75 183 ARG A C 1
ATOM 1449 O O . ARG A 1 183 ? -5.084 6.057 9.031 1.00 87.75 183 ARG A O 1
ATOM 1456 N N . VAL A 1 184 ? -5.026 7.954 10.246 1.00 90.00 184 VAL A N 1
ATOM 1457 C CA . VAL A 1 184 ? -4.949 8.860 9.088 1.00 90.00 184 VAL A CA 1
ATOM 1458 C C . VAL A 1 184 ? -3.656 8.611 8.318 1.00 90.00 184 VAL A C 1
ATOM 1460 O O . VAL A 1 184 ? -3.692 8.433 7.101 1.00 90.00 184 VAL A O 1
ATOM 1463 N N . ILE A 1 185 ? -2.532 8.499 9.027 1.00 91.19 185 ILE A N 1
ATOM 1464 C CA . ILE A 1 185 ? -1.222 8.199 8.443 1.00 91.19 185 ILE A CA 1
ATOM 1465 C C . ILE A 1 185 ? -1.252 6.850 7.713 1.00 91.19 185 ILE A C 1
ATOM 1467 O O . ILE A 1 185 ? -0.835 6.773 6.557 1.00 91.19 185 ILE A O 1
ATOM 1471 N N . THR A 1 186 ? -1.801 5.805 8.341 1.00 92.19 186 THR A N 1
ATOM 1472 C CA . THR A 1 186 ? -1.914 4.468 7.735 1.00 92.19 186 THR A CA 1
ATOM 1473 C C . THR A 1 186 ? -2.726 4.520 6.445 1.00 92.19 186 THR A C 1
ATOM 1475 O O . THR A 1 186 ? -2.281 3.997 5.425 1.00 92.19 186 THR A O 1
ATOM 1478 N N . GLN A 1 187 ? -3.891 5.180 6.458 1.00 93.31 187 GLN A N 1
ATOM 1479 C CA . GLN A 1 187 ? -4.751 5.323 5.277 1.00 93.31 187 GLN A CA 1
ATOM 1480 C C . GLN A 1 187 ? -4.041 6.066 4.141 1.00 93.31 187 GLN A C 1
ATOM 1482 O O . GLN A 1 187 ? -4.060 5.611 3.000 1.00 93.31 187 GLN A O 1
ATOM 1487 N N . ILE A 1 188 ? -3.372 7.175 4.449 1.00 95.00 188 ILE A N 1
ATOM 1488 C CA . ILE A 1 188 ? -2.621 7.952 3.462 1.00 95.00 188 ILE A CA 1
ATOM 1489 C C . ILE A 1 188 ? -1.506 7.101 2.835 1.00 95.00 188 ILE A C 1
ATOM 1491 O O . ILE A 1 188 ? -1.384 7.042 1.610 1.00 95.00 188 ILE A O 1
ATOM 1495 N N . LEU A 1 189 ? -0.723 6.391 3.650 1.00 95.81 189 LEU A N 1
ATOM 1496 C CA . LEU A 1 189 ? 0.418 5.606 3.175 1.00 95.81 189 LEU A CA 1
ATOM 1497 C C . LEU A 1 189 ? 0.002 4.399 2.328 1.00 95.81 189 LEU A C 1
ATOM 1499 O O . LEU A 1 189 ? 0.644 4.142 1.308 1.00 95.81 189 LEU A O 1
ATOM 1503 N N . VAL A 1 190 ? -1.082 3.691 2.675 1.00 95.81 190 VAL A N 1
ATOM 1504 C CA . VAL A 1 190 ? -1.563 2.574 1.837 1.00 95.81 190 VAL A CA 1
ATOM 1505 C C . VAL A 1 190 ? -2.043 3.049 0.468 1.00 95.81 190 VAL A C 1
ATOM 1507 O O . VAL A 1 190 ? -1.788 2.372 -0.526 1.00 95.81 190 VAL A O 1
ATOM 1510 N N . TRP A 1 191 ? -2.669 4.225 0.378 1.00 97.25 191 TRP A N 1
ATOM 1511 C CA . TRP A 1 191 ? -3.079 4.794 -0.908 1.00 97.25 191 TRP A CA 1
ATOM 1512 C C . TRP A 1 191 ? -1.897 5.346 -1.707 1.00 97.25 191 TRP A C 1
ATOM 1514 O O . TRP A 1 191 ? -1.844 5.133 -2.917 1.00 97.25 191 TRP A O 1
ATOM 1524 N N . PHE A 1 192 ? -0.900 5.964 -1.067 1.00 96.88 192 PHE A N 1
ATOM 1525 C CA . PHE A 1 192 ? 0.343 6.340 -1.754 1.00 96.88 192 PHE A CA 1
ATOM 1526 C C . PHE A 1 192 ? 1.116 5.132 -2.288 1.00 96.88 192 PHE A C 1
ATOM 1528 O O . PHE A 1 192 ? 1.705 5.204 -3.369 1.00 96.88 192 PHE A O 1
ATOM 1535 N N . MET A 1 193 ? 1.080 4.005 -1.579 1.00 96.50 193 MET A N 1
ATOM 1536 C CA . MET A 1 193 ? 1.640 2.755 -2.079 1.00 96.50 193 MET A CA 1
ATOM 1537 C C . MET A 1 193 ? 0.902 2.284 -3.341 1.00 96.50 193 MET A C 1
ATOM 1539 O O . MET A 1 193 ? 1.552 1.972 -4.336 1.00 96.50 193 MET A O 1
ATOM 1543 N N . VAL A 1 194 ? -0.437 2.310 -3.352 1.00 97.38 194 VAL A N 1
ATOM 1544 C CA . VAL A 1 194 ? -1.237 2.010 -4.558 1.00 97.38 194 VAL A CA 1
ATOM 1545 C C . VAL A 1 194 ? -0.877 2.952 -5.706 1.00 97.38 194 VAL A C 1
ATOM 1547 O O . VAL A 1 194 ? -0.619 2.488 -6.814 1.00 97.38 194 VAL A O 1
ATOM 1550 N N . LEU A 1 195 ? -0.798 4.261 -5.449 1.00 97.25 195 LEU A N 1
ATOM 1551 C CA . LEU A 1 195 ? -0.408 5.254 -6.454 1.00 97.25 195 LEU A CA 1
ATOM 1552 C C . LEU A 1 195 ? 0.980 4.957 -7.034 1.00 97.25 195 LEU A C 1
ATOM 1554 O O . LEU A 1 195 ? 1.165 5.049 -8.245 1.00 97.25 195 LEU A O 1
ATOM 1558 N N . SER A 1 196 ? 1.932 4.530 -6.204 1.00 96.12 196 SER A N 1
ATOM 1559 C CA . SER A 1 196 ? 3.272 4.144 -6.660 1.00 96.12 196 SER A CA 1
ATOM 1560 C C . SER A 1 196 ? 3.221 2.957 -7.631 1.00 96.12 196 SER A C 1
ATOM 1562 O O . SER A 1 196 ? 3.896 2.977 -8.661 1.00 96.12 196 SER A O 1
ATOM 1564 N N . TRP A 1 197 ? 2.368 1.961 -7.372 1.00 96.50 197 TRP A N 1
ATOM 1565 C CA . TRP A 1 197 ? 2.166 0.825 -8.282 1.00 96.50 197 TRP A CA 1
ATOM 1566 C C . TRP A 1 197 ? 1.367 1.173 -9.538 1.00 96.50 197 TRP A C 1
ATOM 1568 O O . TRP A 1 197 ? 1.655 0.612 -10.598 1.00 96.50 197 TRP A O 1
ATOM 1578 N N . ILE A 1 198 ? 0.422 2.117 -9.467 1.00 96.69 198 ILE A N 1
ATOM 1579 C CA . ILE A 1 198 ? -0.249 2.674 -10.654 1.00 96.69 198 ILE A CA 1
ATOM 1580 C C . ILE A 1 198 ? 0.795 3.324 -11.557 1.00 96.69 198 ILE A C 1
ATOM 1582 O O . ILE A 1 198 ? 0.869 2.995 -12.739 1.00 96.69 198 ILE A O 1
ATOM 1586 N N . MET A 1 199 ? 1.637 4.194 -10.992 1.00 95.44 199 MET A N 1
ATOM 1587 C CA . MET A 1 199 ? 2.695 4.873 -11.736 1.00 95.44 199 MET A CA 1
ATOM 1588 C C . MET A 1 199 ? 3.684 3.868 -12.329 1.00 95.44 199 MET A C 1
ATOM 1590 O O . MET A 1 199 ? 3.954 3.935 -13.523 1.00 95.44 199 MET A O 1
ATOM 1594 N N . ALA A 1 200 ? 4.156 2.886 -11.552 1.00 93.94 200 ALA A N 1
ATOM 1595 C CA . ALA A 1 200 ? 5.062 1.848 -12.048 1.00 93.94 200 ALA A CA 1
ATOM 1596 C C . ALA A 1 200 ? 4.464 1.076 -13.234 1.00 93.94 200 ALA A C 1
ATOM 1598 O O . ALA A 1 200 ? 5.116 0.910 -14.266 1.00 93.94 200 ALA A O 1
ATOM 1599 N N . THR A 1 201 ? 3.206 0.648 -13.105 1.00 93.69 201 THR A N 1
ATOM 1600 C CA . THR A 1 201 ? 2.495 -0.110 -14.141 1.00 93.69 201 THR A CA 1
ATOM 1601 C C . THR A 1 201 ? 2.274 0.734 -15.391 1.00 93.69 201 THR A C 1
ATOM 1603 O O . THR A 1 201 ? 2.553 0.270 -16.494 1.00 93.69 201 THR A O 1
ATOM 1606 N N . LEU A 1 202 ? 1.840 1.989 -15.234 1.00 93.56 202 LEU A N 1
ATOM 1607 C CA . LEU A 1 202 ? 1.611 2.909 -16.345 1.00 93.56 202 LEU A CA 1
ATOM 1608 C C . LEU A 1 202 ? 2.913 3.224 -17.087 1.00 93.56 202 LEU A C 1
ATOM 1610 O O . LEU A 1 202 ? 2.949 3.150 -18.311 1.00 93.56 202 LEU A O 1
ATOM 1614 N N . THR A 1 203 ? 3.999 3.521 -16.368 1.00 91.06 203 THR A N 1
ATOM 1615 C CA . THR A 1 203 ? 5.313 3.785 -16.973 1.00 91.06 203 THR A CA 1
ATOM 1616 C C . THR A 1 203 ? 5.805 2.574 -17.769 1.00 91.06 203 THR A C 1
ATOM 1618 O O . THR A 1 203 ? 6.269 2.741 -18.895 1.00 91.06 203 THR A O 1
ATOM 1621 N N . LEU A 1 204 ? 5.657 1.353 -17.241 1.00 89.06 204 LEU A N 1
ATOM 1622 C CA . LEU A 1 204 ? 6.020 0.126 -17.961 1.00 89.06 204 LEU A CA 1
ATOM 1623 C C . LEU A 1 204 ? 5.116 -0.132 -19.172 1.00 89.06 204 LEU A C 1
ATOM 1625 O O . LEU A 1 204 ? 5.617 -0.491 -20.233 1.00 89.06 204 LEU A O 1
ATOM 1629 N N . ALA A 1 205 ? 3.807 0.098 -19.051 1.00 88.12 205 ALA A N 1
ATOM 1630 C CA . ALA A 1 205 ? 2.863 -0.060 -20.154 1.00 88.12 205 ALA A CA 1
ATOM 1631 C C . ALA A 1 205 ? 3.155 0.922 -21.299 1.00 88.12 205 ALA A C 1
ATOM 1633 O O . ALA A 1 205 ? 3.193 0.515 -22.459 1.00 88.12 205 ALA A O 1
ATOM 1634 N N . VAL A 1 206 ? 3.431 2.193 -20.984 1.00 88.44 206 VAL A N 1
ATOM 1635 C CA . VAL A 1 206 ? 3.823 3.202 -21.980 1.00 88.44 206 VAL A CA 1
ATOM 1636 C C . VAL A 1 206 ? 5.148 2.823 -22.637 1.00 88.44 206 VAL A C 1
ATOM 1638 O O . VAL A 1 206 ? 5.271 2.911 -23.857 1.00 88.44 206 VAL A O 1
ATOM 1641 N N . ARG A 1 207 ? 6.129 2.349 -21.865 1.00 84.62 207 ARG A N 1
ATOM 1642 C CA . ARG A 1 207 ? 7.417 1.886 -22.397 1.00 84.62 207 ARG A CA 1
ATOM 1643 C C . ARG A 1 207 ? 7.265 0.693 -23.350 1.00 84.62 207 ARG A C 1
ATOM 1645 O O . ARG A 1 207 ? 7.886 0.689 -24.410 1.00 84.62 207 ARG A O 1
ATOM 1652 N N . CYS A 1 208 ? 6.396 -0.266 -23.021 1.00 82.25 208 CYS A N 1
ATOM 1653 C CA . CYS A 1 208 ? 6.038 -1.374 -23.911 1.00 82.25 208 CYS A CA 1
ATOM 1654 C C . CYS A 1 208 ? 5.332 -0.882 -25.184 1.00 82.25 208 CYS A C 1
ATOM 1656 O O . CYS A 1 208 ? 5.708 -1.282 -26.282 1.00 82.25 208 CYS A O 1
ATOM 1658 N N . ALA A 1 209 ? 4.335 0.001 -25.052 1.00 82.88 209 ALA A N 1
ATOM 1659 C CA . ALA A 1 209 ? 3.531 0.498 -26.172 1.00 82.88 209 ALA A CA 1
ATOM 1660 C C . ALA A 1 209 ? 4.333 1.374 -27.146 1.00 82.88 209 ALA A C 1
ATOM 1662 O O . ALA A 1 209 ? 4.113 1.326 -28.351 1.00 82.88 209 ALA A O 1
ATOM 1663 N N . THR A 1 210 ? 5.280 2.157 -26.630 1.00 80.00 210 THR A N 1
ATOM 1664 C CA . THR A 1 210 ? 6.170 3.003 -27.442 1.00 80.00 210 THR A CA 1
ATOM 1665 C C . THR A 1 210 ? 7.317 2.226 -28.081 1.00 80.00 210 THR A C 1
ATOM 1667 O O . THR A 1 210 ? 8.101 2.822 -28.814 1.00 80.00 210 THR A O 1
ATOM 1670 N N . ALA A 1 211 ? 7.433 0.918 -27.807 1.00 71.06 211 ALA A N 1
ATOM 1671 C CA . ALA A 1 211 ? 8.526 0.071 -28.274 1.00 71.06 211 ALA A CA 1
ATOM 1672 C C . ALA A 1 211 ? 9.909 0.710 -28.037 1.00 71.06 211 ALA A C 1
ATOM 1674 O O . ALA A 1 211 ? 10.838 0.511 -28.820 1.00 71.06 211 ALA A O 1
ATOM 1675 N N . ALA A 1 212 ? 10.047 1.476 -26.945 1.00 63.62 212 ALA A N 1
ATOM 1676 C CA . ALA A 1 212 ? 11.218 2.313 -26.679 1.00 63.62 212 ALA A CA 1
ATOM 1677 C C . ALA A 1 212 ? 12.527 1.509 -26.583 1.00 63.62 212 ALA A C 1
ATOM 1679 O O . ALA A 1 212 ? 13.607 2.072 -26.730 1.00 63.62 212 ALA A O 1
ATOM 1680 N N . ASP A 1 213 ? 12.424 0.198 -26.343 1.00 62.94 213 ASP A N 1
ATOM 1681 C CA . ASP A 1 213 ? 13.551 -0.729 -26.254 1.00 62.94 213 ASP A CA 1
ATOM 1682 C C . ASP A 1 213 ? 13.791 -1.544 -27.549 1.00 62.94 213 ASP A C 1
ATOM 1684 O O . ASP A 1 213 ? 14.759 -2.299 -27.607 1.00 62.94 213 ASP A O 1
ATOM 1688 N N . PHE A 1 214 ? 12.942 -1.406 -28.582 1.00 60.03 214 PHE A N 1
ATOM 1689 C CA . PHE A 1 214 ? 13.046 -2.117 -29.871 1.00 60.03 214 PHE A CA 1
ATOM 1690 C C . PHE A 1 214 ? 13.509 -1.232 -31.038 1.00 60.03 214 PHE A C 1
ATOM 1692 O O . PHE A 1 214 ? 13.884 -1.765 -32.083 1.00 60.03 214 PHE A O 1
ATOM 1699 N N . SER A 1 215 ? 13.526 0.098 -30.888 1.00 52.75 215 SER A N 1
ATOM 1700 C CA . SER A 1 215 ? 13.984 1.007 -31.953 1.00 52.75 215 SER A CA 1
ATOM 1701 C C . SER A 1 215 ? 15.468 0.829 -32.306 1.00 52.75 215 SER A C 1
ATOM 1703 O O . SER A 1 215 ? 15.869 1.128 -33.425 1.00 52.75 215 SER A O 1
ATOM 1705 N N . SER A 1 216 ? 16.265 0.242 -31.408 1.00 48.62 216 SER A N 1
ATOM 1706 C CA . SER A 1 216 ? 17.689 -0.054 -31.618 1.00 48.62 216 SER A CA 1
ATOM 1707 C C . SER A 1 216 ? 17.974 -1.261 -32.525 1.00 48.62 216 SER A C 1
ATOM 1709 O O . SER A 1 216 ? 19.121 -1.457 -32.920 1.00 48.62 216 SER A O 1
ATOM 1711 N N . LEU A 1 217 ? 16.967 -2.069 -32.885 1.00 45.91 217 LEU A N 1
ATOM 1712 C CA . LEU A 1 217 ? 17.128 -3.208 -33.805 1.00 45.91 217 LEU A CA 1
ATOM 1713 C C . LEU A 1 217 ? 16.965 -2.824 -35.287 1.00 45.91 217 LEU A C 1
ATOM 1715 O O . LEU A 1 217 ? 17.220 -3.652 -36.157 1.00 45.91 217 LEU A O 1
ATOM 1719 N N . SER A 1 218 ? 16.556 -1.585 -35.590 1.00 41.00 218 SER A N 1
ATOM 1720 C CA . SER A 1 218 ? 16.287 -1.135 -36.965 1.00 41.00 218 SER A CA 1
ATOM 1721 C C . SER A 1 218 ? 17.497 -0.526 -37.690 1.00 41.00 218 SER A C 1
ATOM 1723 O O . SER A 1 218 ? 17.419 -0.334 -38.901 1.00 41.00 218 SER A O 1
ATOM 1725 N N . GLU A 1 219 ? 18.601 -0.217 -37.003 1.00 43.28 219 GLU A N 1
ATOM 1726 C CA . GLU A 1 219 ? 19.803 0.384 -37.623 1.00 43.28 219 GLU A CA 1
ATOM 1727 C C . GLU A 1 219 ? 20.922 -0.633 -37.927 1.00 43.28 219 GLU A C 1
ATOM 1729 O O . GLU A 1 219 ? 22.024 -0.261 -38.321 1.00 43.28 219 GLU A O 1
ATOM 1734 N N . GLY A 1 220 ? 20.644 -1.933 -37.800 1.00 42.75 220 GLY A N 1
ATOM 1735 C CA . GLY A 1 220 ? 21.572 -3.006 -38.156 1.00 42.75 220 GLY A CA 1
ATOM 1736 C C . GLY A 1 220 ? 21.145 -3.752 -39.417 1.00 42.75 220 GLY A C 1
ATOM 1737 O O . GLY A 1 220 ? 20.611 -4.850 -39.293 1.00 42.75 220 GLY A O 1
ATOM 1738 N N . ASN A 1 221 ? 21.403 -3.150 -40.587 1.00 37.97 221 ASN A N 1
ATOM 1739 C CA . ASN A 1 221 ? 21.654 -3.748 -41.919 1.00 37.97 221 ASN A CA 1
ATOM 1740 C C . ASN A 1 221 ? 20.833 -3.072 -43.044 1.00 37.97 221 ASN A C 1
ATOM 1742 O O . ASN A 1 221 ? 19.610 -3.209 -43.108 1.00 37.97 221 ASN A O 1
ATOM 1746 N N . PRO A 1 222 ? 21.519 -2.407 -43.993 1.00 38.31 222 PRO A N 1
ATOM 1747 C CA . PRO A 1 222 ? 21.551 -3.020 -45.315 1.00 38.31 222 PRO A CA 1
ATOM 1748 C C . PRO A 1 222 ? 22.956 -3.028 -45.944 1.00 38.31 222 PRO A C 1
ATOM 1750 O O . PRO A 1 222 ? 23.492 -1.974 -46.279 1.00 38.31 222 PRO A O 1
ATOM 1753 N N . ARG A 1 223 ? 23.398 -4.251 -46.265 1.00 33.31 223 ARG A N 1
ATOM 1754 C CA . ARG A 1 223 ? 24.520 -4.692 -47.116 1.00 33.31 223 ARG A CA 1
ATOM 1755 C C . ARG A 1 223 ? 25.858 -4.918 -46.426 1.00 33.31 223 ARG A C 1
ATOM 1757 O O . ARG A 1 223 ? 26.454 -3.951 -45.916 1.00 33.31 223 ARG A O 1
#

Sequence (223 aa):
MPEQKNVQTWRITHVIIYVCAIGTSLGALLSYRGMNRTLQIDMDKCMLYSKPWLEISQKTGNCRIDLARTEWSSHGLCNFVLFAMLASFVYSIIALWFFLMCAPSTRGVQEDSIVHIWKIVPPASLFSSLLLLLTFAMAWKVTVGIRTFFISLESAVHHNCTTKSGAPAVWENSNVADLYNERVITQILVWFMVLSWIMATLTLAVRCATAADFSSLSEGNPR

InterPro domains:
  IPR029673 Transmembrane protein 179 [PTHR31872] (9-202)
  IPR059010 Transmembrane protein 179/179B [PF26158] (43-210)

Foldseek 3Di:
DVLVVVLVVLLVLLLVLLVLLLVLLVLLLVLVVVLCVLVVPDLQFAQFQKQWDKDQDPVPLAIATDPVPIRTDDSVLVVLLNCLSVVSNVLSVVSSVVSVLQDPDPPDDRPDSVDQPVVVLVVQLVVLVVSLVSLVVSLVSLLNRVVNSVVSCVVVVVSVYDHDDPDPDDPPDPDVVVSVVSSVSSSVSSVSSSVSSVSSNVSSVVCVVVVSSPVVVVPPDDD

Secondary structure (DSSP, 8-state):
-HHHHHHHHHHHHHHHHHHHHHHHHHHHHHHHHHHHHHTT--TT-EEEEEEEEEEE-TTT--EEEEEEEEEEEPHHHHHHHHHHHHHHHHHHHHHHHHHHHTSPPSSS-TT--SS-GGGTHHHHHHHHHHHHHHHHHHHHHHHHHHHHHHHHHHHHHTTT-----SSS----S--HHHHHHHHHHHHHHHHHHHHHHHHHHHHHHHHHHTTTTTGGGSSS---

Nearest PDB structures (foldseek):
  8d9p-assembly1_A  TM=5.634E-01  e=2.262E+00  synthetic construct
  6z0c-assembly4_D  TM=6.234E-01  e=6.480E+00  Escherichia coli

Organism: Ixodes scapularis (NCBI:txid6945)

Radius of gyration: 24.18 Å; Cα contacts (8 Å, |Δi|>4): 238; chains: 1; bounding box: 58×26×84 Å

Mean predicted aligned error: 10.73 Å

Solvent-accessible surface area (backbone atoms only — not comparable to full-atom values): 12176 Å² total; per-residue (Å²): 119,71,66,66,53,52,56,51,50,55,45,53,52,52,45,53,37,27,52,50,23,31,54,23,20,50,48,23,50,51,30,51,48,46,47,38,56,76,68,68,48,54,94,77,56,17,67,51,56,16,50,74,32,75,49,71,41,88,88,76,53,45,21,26,65,39,76,89,70,29,49,64,30,60,53,67,59,45,51,51,42,53,46,40,35,50,49,47,27,53,53,23,51,54,51,37,50,54,60,56,69,65,51,79,65,90,69,89,56,94,79,74,68,92,58,64,65,67,72,51,51,62,62,48,34,54,52,32,47,54,48,29,54,44,34,44,57,35,35,50,51,50,50,52,14,47,48,48,29,49,57,67,43,48,68,42,61,78,50,69,44,49,67,67,53,100,54,103,60,79,71,76,84,75,49,72,65,52,56,53,49,36,49,54,52,24,51,53,24,33,49,49,27,30,51,26,29,49,50,49,26,49,55,38,49,50,43,59,74,65,39,70,72,54,66,79,68,73,81,77,77,87,133

pLDDT: mean 76.32, std 18.73, range [33.31, 97.75]